Protein AF-D7TGP4-F1 (afdb_monomer)

Radius of gyration: 24.97 Å; Cα contacts (8 Å, |Δi|>4): 162; chains: 1; bounding box: 40×28×97 Å

Solvent-accessible surface area (backbone atoms only — not comparable to full-atom values): 10061 Å² total; per-residue (Å²): 141,86,84,87,80,77,83,84,78,81,74,78,80,69,78,74,75,80,75,74,95,76,76,87,57,64,71,60,53,48,56,52,27,54,52,51,17,53,52,27,47,77,69,68,36,27,58,59,15,23,51,41,56,65,70,53,73,78,80,43,90,88,51,95,68,53,66,68,57,48,32,51,51,23,42,51,36,17,49,27,19,49,75,66,70,34,36,71,66,13,47,62,28,43,60,63,25,61,82,54,57,79,51,79,88,43,56,54,61,40,49,54,42,52,54,48,52,22,53,34,29,42,75,69,66,38,16,57,65,14,15,56,46,22,42,56,56,37,63,60,79,74,46,65,43,89,95,46,70,61,56,67,68,59,30,52,51,27,38,52,48,14,54,51,22,52,71,69,30,80,94,70,90,88,128

Secondary structure (DSSP, 8-state):
--------------------S----HHHHHHHHHHHHHHHHHTT-HHHHHHHHHTS-TT-TTS---HHHHHHHHHHHHHHHHHTT-HHHHHHHHHHHHTTTT-TT-HHHHHHHHHHHHHHHHHTT-HHHHHHHHHHHHT---SEETTEEPPHHHHHHHHHHHHHHHHHSPP----

Nearest PDB structures (foldseek):
  4d0p-assembly1_A  TM=9.359E-01  e=5.721E-09  Homo sapiens
  4d18-assembly1_D  TM=9.004E-01  e=3.042E-09  Homo sapiens
  6r7n-assembly1_D  TM=8.814E-01  e=1.414E-07  Homo sapiens
  8rst-assembly1_A-2  TM=7.329E-01  e=1.125E+00  Bacillus phage phi3T
  8rsv-assembly1_A  TM=6.667E-01  e=9.265E-01  Bacillus phage phi3T

Mean predicted aligned error: 9.75 Å

pLDDT: mean 85.02, std 17.33, range [40.81, 98.5]

Sequence (175 aa):
MFGSRRPKRKLPIIPLLRFSHGVSFEDQVLVIREKLAELYESEQQWSRAAQMLSGMDLDSTMRVIDDTLRLSKCVQIARLYLEDDDAVNAEAFINKASFLVSNRQQEVLNLQYKVCYARILDLKRKFLEAALRYYDISHIEKRQIGDELIDEEALEQALSAAVTCTILAAAGSYN

Foldseek 3Di:
DDDDDDDDDDDPPPPPPPPDPPDDCLVVLLVVLCVVLVVCVVVLVLLSSLVSLVPRPCVDPVDPDDLLNLLVSLLSSLVSCVSVLNLVRSVVSLVVNVVSLPDPVPVVSVLSSLVSVLSSCVSVLVLQVSLVSLLVSLPPPPQDDPPDGNDNVSSVVSNVSSVVSVVSDDDDDDD

InterPro domains:
  IPR040134 26S Proteasome non-ATPase regulatory subunit 12/COP9 signalosome complex subunit 4 [PTHR10855] (22-173)
  IPR054559 PSMD12/CSN4-like, N-terminal [PF22241] (23-141)

Organism: Vitis vinifera (NCBI:txid29760)

Structure (mmCIF, N/CA/C/O backbone):
data_AF-D7TGP4-F1
#
_entry.id   AF-D7TGP4-F1
#
loop_
_atom_site.group_PDB
_atom_site.id
_atom_site.type_symbol
_atom_site.label_atom_id
_atom_site.label_alt_id
_atom_site.label_comp_id
_atom_site.label_asym_id
_atom_site.label_entity_id
_atom_site.label_seq_id
_atom_site.pdbx_PDB_ins_code
_atom_site.Cartn_x
_atom_site.Cartn_y
_atom_site.Cartn_z
_atom_site.occupancy
_atom_site.B_iso_or_equiv
_atom_site.auth_seq_id
_atom_site.auth_comp_id
_atom_site.auth_asym_id
_atom_site.auth_atom_id
_atom_site.pdbx_PDB_model_num
ATOM 1 N N . MET A 1 1 ? -19.836 -2.969 -75.748 1.00 41.41 1 MET A N 1
ATOM 2 C CA . MET A 1 1 ? -19.020 -4.017 -75.099 1.00 41.41 1 MET A CA 1
ATOM 3 C C . MET A 1 1 ? -17.566 -3.557 -75.068 1.00 41.41 1 MET A C 1
ATOM 5 O O . MET A 1 1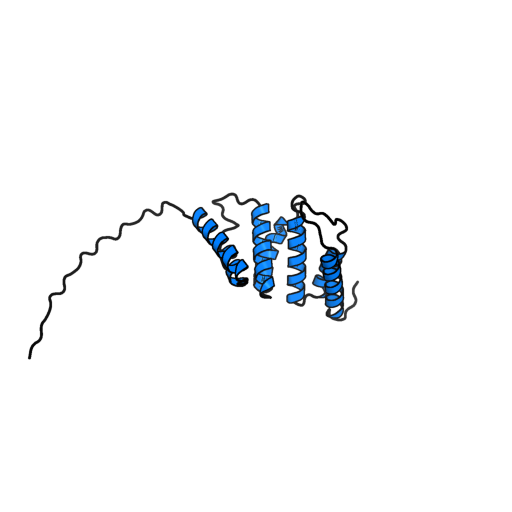 ? -16.888 -3.669 -76.074 1.00 41.41 1 MET A O 1
ATOM 9 N N . PHE A 1 2 ? -17.097 -2.997 -73.951 1.00 41.66 2 PHE A N 1
ATOM 10 C CA . PHE A 1 2 ? -15.681 -2.661 -73.745 1.00 41.66 2 PHE A CA 1
ATOM 11 C C . PHE A 1 2 ? -15.228 -3.294 -72.429 1.00 41.66 2 PHE A C 1
ATOM 13 O O . PHE A 1 2 ? -15.548 -2.800 -71.354 1.00 41.66 2 PHE A O 1
ATOM 20 N N . GLY A 1 3 ? -14.525 -4.424 -72.514 1.00 42.03 3 GLY A N 1
ATOM 21 C CA . GLY A 1 3 ? -13.906 -5.094 -71.371 1.00 42.03 3 GLY A CA 1
ATOM 22 C C . GLY A 1 3 ? -12.392 -4.927 -71.429 1.00 42.03 3 GLY A C 1
ATOM 23 O O . GLY A 1 3 ? -11.705 -5.736 -72.043 1.00 42.03 3 GLY A O 1
ATOM 24 N N . SER A 1 4 ? -11.870 -3.868 -70.810 1.00 44.94 4 SER A N 1
ATOM 25 C CA . SER A 1 4 ? -10.430 -3.614 -70.703 1.00 44.94 4 SER A CA 1
ATOM 26 C C . SER A 1 4 ? -9.813 -4.532 -69.639 1.00 44.94 4 SER A C 1
ATOM 28 O O . SER A 1 4 ? -9.984 -4.312 -68.440 1.00 44.94 4 SER A O 1
ATOM 30 N N . ARG A 1 5 ? -9.106 -5.594 -70.054 1.00 50.50 5 ARG A N 1
ATOM 31 C CA . ARG A 1 5 ? -8.276 -6.403 -69.144 1.00 50.50 5 ARG A CA 1
ATOM 32 C C . ARG A 1 5 ? -6.902 -5.747 -69.012 1.00 50.50 5 ARG A C 1
ATOM 34 O O . ARG A 1 5 ? -6.063 -5.879 -69.897 1.00 50.50 5 ARG A O 1
ATOM 41 N N . ARG A 1 6 ? -6.656 -5.055 -67.896 1.00 48.44 6 ARG A N 1
ATOM 42 C CA . ARG A 1 6 ? -5.300 -4.606 -67.533 1.00 48.44 6 ARG A CA 1
ATOM 43 C C . ARG A 1 6 ? -4.419 -5.816 -67.171 1.00 48.44 6 ARG A C 1
ATOM 45 O O . ARG A 1 6 ? -4.902 -6.718 -66.482 1.00 48.44 6 ARG A O 1
ATOM 52 N N . PRO A 1 7 ? -3.134 -5.842 -67.562 1.00 48.94 7 PRO A N 1
ATOM 53 C CA . PRO A 1 7 ? -2.222 -6.911 -67.174 1.00 48.94 7 PRO A CA 1
ATOM 54 C C . PRO A 1 7 ? -1.863 -6.783 -65.687 1.00 48.94 7 PRO A C 1
ATOM 56 O O . PRO A 1 7 ? -1.454 -5.718 -65.220 1.00 48.94 7 PRO A O 1
ATOM 59 N N . LYS A 1 8 ? -2.006 -7.876 -64.927 1.00 50.22 8 LYS A N 1
ATOM 60 C CA . LYS A 1 8 ? -1.548 -7.947 -63.532 1.00 50.22 8 LYS A CA 1
ATOM 61 C C . LYS A 1 8 ? -0.017 -7.963 -63.517 1.00 50.22 8 LYS A C 1
ATOM 63 O O . LYS A 1 8 ? 0.592 -8.982 -63.834 1.00 50.22 8 LYS A O 1
ATOM 68 N N . ARG A 1 9 ? 0.611 -6.844 -63.144 1.00 45.94 9 ARG A N 1
ATOM 69 C CA . ARG A 1 9 ? 2.043 -6.804 -62.815 1.00 45.94 9 ARG A CA 1
ATOM 70 C C . ARG A 1 9 ? 2.255 -7.616 -61.536 1.00 45.94 9 ARG A C 1
ATOM 72 O O . ARG A 1 9 ? 1.770 -7.224 -60.479 1.00 45.94 9 ARG A O 1
ATOM 79 N N . LYS A 1 10 ? 2.937 -8.760 -61.631 1.00 52.84 10 LYS A N 1
ATOM 80 C CA . LYS A 1 10 ? 3.434 -9.475 -60.449 1.00 52.84 10 LYS A CA 1
ATOM 81 C C . LYS A 1 10 ? 4.570 -8.636 -59.864 1.00 52.84 10 LYS A C 1
ATOM 83 O O . LYS A 1 10 ? 5.605 -8.487 -60.506 1.00 52.84 10 LYS A O 1
ATOM 88 N N . LEU A 1 11 ? 4.343 -8.043 -58.696 1.00 42.84 11 LEU A N 1
ATOM 89 C CA . LEU A 1 11 ? 5.404 -7.403 -57.924 1.00 42.84 11 LEU A CA 1
ATOM 90 C C . LEU A 1 11 ? 6.352 -8.508 -57.427 1.00 42.84 11 LEU A C 1
ATOM 92 O O . LEU A 1 11 ? 5.858 -9.501 -56.884 1.00 42.84 11 LEU A O 1
ATOM 96 N N . PRO A 1 12 ? 7.676 -8.394 -57.623 1.00 42.91 12 PRO A N 1
ATOM 97 C CA . PRO A 1 12 ? 8.607 -9.314 -56.994 1.00 42.91 12 PRO A CA 1
ATOM 98 C C . PRO A 1 12 ? 8.506 -9.119 -55.479 1.00 42.91 12 PRO A C 1
ATOM 100 O O . PRO A 1 12 ? 8.634 -8.003 -54.976 1.00 42.91 12 PRO A O 1
ATOM 103 N N . ILE A 1 13 ? 8.233 -10.206 -54.759 1.00 52.38 13 ILE A N 1
ATOM 104 C CA . ILE A 1 13 ? 8.332 -10.241 -53.302 1.00 52.38 13 ILE A CA 1
ATOM 105 C C . ILE A 1 13 ? 9.824 -10.114 -53.000 1.00 52.38 13 ILE A C 1
ATOM 107 O O . ILE A 1 13 ? 10.571 -11.084 -53.106 1.00 52.38 13 ILE A O 1
ATOM 111 N N . ILE A 1 14 ? 10.272 -8.894 -52.707 1.00 50.25 14 ILE A N 1
ATOM 112 C CA . ILE A 1 14 ? 11.582 -8.669 -52.100 1.00 50.25 14 ILE A CA 1
ATOM 113 C C . ILE A 1 14 ? 11.526 -9.431 -50.769 1.00 50.25 14 ILE A C 1
ATOM 115 O O . ILE A 1 14 ? 10.588 -9.189 -50.004 1.00 50.25 14 ILE A O 1
ATOM 119 N N . PRO A 1 15 ? 12.445 -10.373 -50.488 1.00 46.28 15 PRO A N 1
ATOM 120 C CA . PRO A 1 15 ? 12.500 -10.989 -49.175 1.00 46.28 15 PRO A CA 1
ATOM 121 C C . PRO A 1 15 ? 12.713 -9.848 -48.185 1.00 46.28 15 PRO A C 1
ATOM 123 O O . PRO A 1 15 ? 13.755 -9.193 -48.216 1.00 46.28 15 PRO A O 1
ATOM 126 N N . LEU A 1 16 ? 11.688 -9.551 -47.380 1.00 46.16 16 LEU A N 1
ATOM 127 C CA . LEU A 1 16 ? 11.806 -8.608 -46.278 1.00 46.16 16 LEU A CA 1
ATOM 128 C C . LEU A 1 16 ? 13.006 -9.072 -45.466 1.00 46.16 16 LEU A C 1
ATOM 130 O O . LEU A 1 16 ? 13.036 -10.208 -44.990 1.00 46.16 16 LEU A O 1
ATOM 134 N N . LEU A 1 17 ? 14.019 -8.208 -45.431 1.00 40.81 17 LEU A N 1
ATOM 135 C CA . LEU A 1 17 ? 15.259 -8.390 -44.703 1.00 40.81 17 LEU A CA 1
ATOM 136 C C . LEU A 1 17 ? 14.943 -9.051 -43.365 1.00 40.81 17 LEU A C 1
ATOM 138 O O . LEU A 1 17 ? 14.196 -8.513 -42.547 1.00 40.81 17 LEU A O 1
ATOM 142 N N . ARG A 1 18 ? 15.494 -10.250 -43.172 1.00 45.47 18 ARG A N 1
ATOM 143 C CA . ARG A 1 18 ? 15.526 -10.917 -41.880 1.00 45.47 18 ARG A CA 1
ATOM 144 C C . ARG A 1 18 ? 16.381 -10.023 -40.988 1.00 45.47 18 ARG A C 1
ATOM 146 O O . ARG A 1 18 ? 17.604 -10.124 -41.019 1.00 45.47 18 ARG A O 1
ATOM 153 N N . PHE A 1 19 ? 15.751 -9.090 -40.278 1.00 44.66 19 PHE A N 1
ATOM 154 C CA . PHE A 1 19 ? 16.425 -8.334 -39.235 1.00 44.66 19 P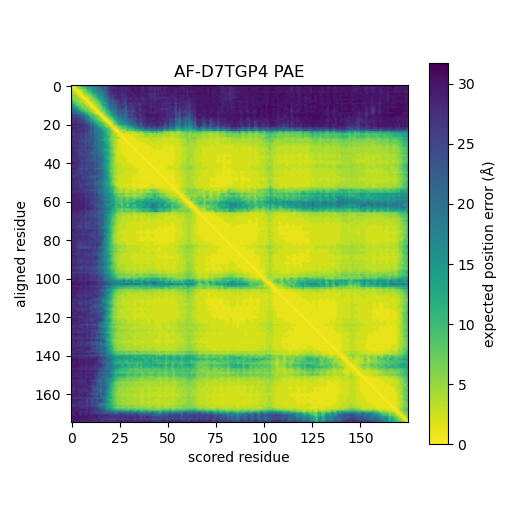HE A CA 1
ATOM 155 C C . PHE A 1 19 ? 16.957 -9.364 -38.243 1.00 44.66 19 PHE A C 1
ATOM 157 O O . PHE A 1 19 ? 16.200 -10.122 -37.640 1.00 44.66 19 PHE A O 1
ATOM 164 N N . SER A 1 20 ? 18.279 -9.451 -38.147 1.00 43.38 20 SER A N 1
ATOM 165 C CA . SER A 1 20 ? 18.955 -10.157 -37.072 1.00 43.38 20 SER A CA 1
ATOM 166 C C . SER A 1 20 ? 18.366 -9.671 -35.747 1.00 43.38 20 SER A C 1
ATOM 168 O O . SER A 1 20 ? 18.438 -8.477 -35.454 1.00 43.38 20 SER A O 1
ATOM 170 N N . HIS A 1 21 ? 17.761 -10.575 -34.975 1.00 55.66 21 HIS A N 1
ATOM 171 C CA . HIS A 1 21 ? 17.240 -10.339 -33.625 1.00 55.66 21 HIS A CA 1
ATOM 172 C C . HIS A 1 21 ? 18.396 -10.033 -32.652 1.00 55.66 21 HIS A C 1
ATOM 174 O O . HIS A 1 21 ? 18.761 -10.877 -31.842 1.00 55.66 21 HIS A O 1
ATOM 180 N N . GLY A 1 22 ? 19.054 -8.883 -32.809 1.00 54.91 22 GLY A N 1
ATOM 181 C CA . GLY A 1 22 ? 20.376 -8.629 -32.224 1.00 54.91 22 GLY A CA 1
ATOM 182 C C . GLY A 1 22 ? 20.506 -7.362 -31.386 1.00 54.91 22 GLY A C 1
ATOM 183 O O . GLY A 1 22 ? 21.602 -7.086 -30.916 1.00 54.91 22 GLY A O 1
ATOM 184 N N . VAL A 1 23 ? 19.435 -6.591 -31.186 1.00 55.78 23 VAL A N 1
ATOM 185 C CA . VAL A 1 23 ? 19.449 -5.444 -30.267 1.00 55.78 23 VAL A CA 1
ATOM 186 C C . VAL A 1 23 ? 18.156 -5.476 -29.460 1.00 55.78 23 VAL A C 1
ATOM 188 O O . VAL A 1 23 ? 17.077 -5.269 -30.014 1.00 55.78 23 VAL A O 1
ATOM 191 N N . SER A 1 24 ? 18.260 -5.803 -28.170 1.00 70.00 24 SER A N 1
ATOM 192 C CA . SER A 1 24 ? 17.157 -5.618 -27.226 1.00 70.00 24 SER A CA 1
ATOM 193 C C . SER A 1 24 ? 17.039 -4.124 -26.910 1.00 70.00 24 SER A C 1
ATOM 195 O O . SER A 1 24 ? 18.046 -3.471 -26.644 1.00 70.00 24 SER A O 1
ATOM 197 N N . PHE A 1 25 ? 15.821 -3.582 -26.981 1.00 78.50 25 PHE A N 1
ATOM 198 C CA . PHE A 1 25 ? 15.515 -2.187 -26.637 1.00 78.50 25 PHE A CA 1
ATOM 199 C C . PHE A 1 25 ? 14.851 -2.069 -25.255 1.00 78.50 25 PHE A C 1
ATOM 201 O O . PHE A 1 25 ? 14.092 -1.133 -25.005 1.00 78.50 25 PHE A O 1
ATOM 208 N N . GLU A 1 26 ? 15.071 -3.047 -24.373 1.00 79.19 26 GLU A N 1
ATOM 209 C CA . GLU A 1 26 ? 14.455 -3.113 -23.041 1.00 79.19 26 GLU A CA 1
ATOM 210 C C . GLU A 1 26 ? 14.649 -1.819 -22.240 1.00 79.19 26 GLU A C 1
ATOM 212 O O . GLU A 1 26 ? 13.687 -1.286 -21.686 1.00 79.19 26 GLU A O 1
ATOM 217 N N . ASP A 1 27 ? 15.858 -1.259 -22.258 1.00 81.62 27 ASP A N 1
ATOM 218 C CA . ASP A 1 27 ? 16.202 -0.018 -21.562 1.00 81.62 27 ASP A CA 1
ATOM 219 C C . ASP A 1 27 ? 15.389 1.179 -22.076 1.00 81.62 27 ASP A C 1
ATOM 221 O O . ASP A 1 27 ? 14.838 1.950 -21.291 1.00 81.62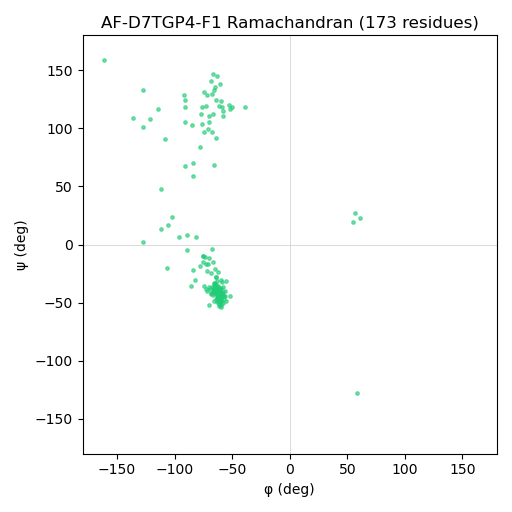 27 ASP A O 1
ATOM 225 N N . GLN A 1 28 ? 15.278 1.331 -23.398 1.00 87.31 28 GLN A N 1
ATOM 226 C CA . GLN A 1 28 ? 14.522 2.419 -24.020 1.00 87.31 28 GLN A CA 1
ATOM 227 C C . GLN A 1 28 ? 13.019 2.249 -23.784 1.00 87.31 28 GLN A C 1
ATOM 229 O O . GLN A 1 28 ? 12.314 3.228 -23.543 1.00 87.31 28 GLN A O 1
ATOM 234 N N . VAL A 1 29 ? 12.526 1.009 -23.825 1.00 87.19 29 VAL A N 1
ATOM 235 C CA . VAL A 1 29 ? 11.125 0.691 -23.52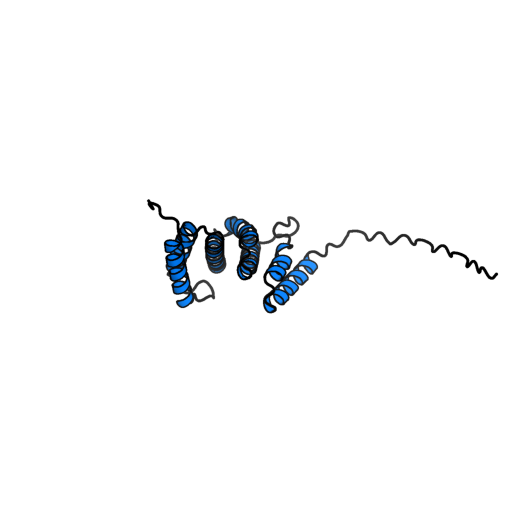7 1.00 87.19 29 VAL A CA 1
ATOM 236 C C . VAL A 1 29 ? 10.787 1.042 -22.079 1.00 87.19 29 VAL A C 1
ATOM 238 O O . VAL A 1 29 ? 9.713 1.591 -21.838 1.00 87.19 29 VAL A O 1
ATOM 241 N N . LEU A 1 30 ? 11.694 0.784 -21.132 1.00 86.75 30 LEU A N 1
ATOM 242 C CA . LEU A 1 30 ? 11.519 1.157 -19.728 1.00 86.75 30 LEU A CA 1
ATOM 243 C C . LEU A 1 30 ? 11.345 2.671 -19.576 1.00 86.75 30 LEU A C 1
ATOM 245 O O . LEU A 1 30 ? 10.350 3.116 -19.011 1.00 86.75 30 LEU A O 1
ATOM 249 N N . VAL A 1 31 ? 12.260 3.454 -20.157 1.00 90.75 31 VAL A N 1
ATOM 250 C CA . VAL A 1 31 ? 12.223 4.924 -20.090 1.00 90.75 31 VAL A CA 1
ATOM 251 C C . VAL A 1 31 ? 10.914 5.467 -20.664 1.00 90.75 31 VAL A C 1
ATOM 253 O O . VAL A 1 31 ? 10.285 6.339 -20.067 1.00 90.75 31 VAL A O 1
ATOM 256 N N . ILE A 1 32 ? 10.467 4.935 -21.806 1.00 93.50 32 ILE A N 1
ATOM 257 C CA . ILE A 1 32 ? 9.203 5.353 -22.426 1.00 93.50 32 ILE A CA 1
ATOM 258 C C . ILE A 1 32 ? 8.016 5.028 -21.513 1.00 93.50 32 ILE A C 1
ATOM 260 O O . ILE A 1 32 ? 7.128 5.862 -21.354 1.00 93.50 32 ILE A O 1
ATOM 264 N N . ARG A 1 33 ? 7.991 3.842 -20.897 1.00 94.50 33 ARG A N 1
ATOM 265 C CA . ARG A 1 33 ? 6.909 3.443 -19.986 1.00 94.50 33 ARG A CA 1
ATOM 266 C C . ARG A 1 33 ? 6.861 4.293 -18.729 1.00 94.50 33 ARG A C 1
ATOM 268 O O . ARG A 1 33 ? 5.769 4.676 -18.329 1.00 94.50 33 ARG A O 1
ATOM 275 N N . GLU A 1 34 ? 8.009 4.622 -18.145 1.00 94.06 34 GLU A N 1
ATOM 276 C CA . GLU A 1 34 ? 8.068 5.527 -16.995 1.00 94.06 34 GLU A CA 1
ATOM 277 C C . GLU A 1 34 ? 7.530 6.914 -17.359 1.00 94.06 34 GLU A C 1
ATOM 279 O O . GLU A 1 34 ? 6.671 7.434 -16.653 1.00 94.06 34 GLU A O 1
ATOM 284 N N . LYS A 1 35 ? 7.927 7.476 -18.509 1.00 97.06 35 LYS A N 1
ATOM 285 C CA . LYS A 1 35 ? 7.404 8.775 -18.965 1.00 97.06 35 LYS A CA 1
ATOM 286 C C . LYS A 1 35 ? 5.919 8.758 -19.299 1.00 97.06 35 LYS A C 1
ATOM 288 O O . LYS A 1 35 ? 5.216 9.711 -18.980 1.00 97.06 35 LYS A O 1
ATOM 293 N N . LEU A 1 36 ? 5.421 7.687 -19.908 1.00 97.06 36 LEU A N 1
ATOM 294 C CA . LEU A 1 36 ? 3.986 7.536 -20.141 1.00 97.06 36 LEU A CA 1
ATOM 295 C C . LEU A 1 36 ? 3.212 7.388 -18.828 1.00 97.06 36 LEU A C 1
ATOM 297 O O . LEU A 1 36 ? 2.125 7.946 -18.714 1.00 97.06 36 LEU A O 1
ATOM 301 N N . ALA A 1 37 ? 3.760 6.677 -17.840 1.00 97.75 37 ALA A N 1
ATOM 302 C CA . ALA A 1 37 ? 3.147 6.567 -16.522 1.00 97.75 37 ALA A CA 1
ATOM 303 C C . ALA A 1 37 ? 3.056 7.929 -15.822 1.00 97.75 37 ALA A C 1
ATOM 305 O O . ALA A 1 37 ? 1.977 8.273 -15.357 1.00 97.75 37 ALA A O 1
ATOM 306 N N . GLU A 1 38 ? 4.136 8.720 -15.829 1.00 97.88 38 GLU A N 1
ATOM 307 C CA . GLU A 1 38 ? 4.147 10.092 -15.292 1.00 97.88 38 GLU A CA 1
ATOM 308 C C . GLU A 1 38 ? 3.069 10.971 -15.956 1.00 97.88 38 GLU A C 1
ATOM 310 O O . GLU A 1 38 ? 2.341 11.692 -15.274 1.00 97.88 38 GLU A O 1
ATOM 315 N N . LEU A 1 39 ? 2.929 10.890 -17.288 1.00 98.50 39 LEU A N 1
ATOM 316 C CA . LEU A 1 39 ? 1.900 11.632 -18.025 1.00 98.50 39 LEU A CA 1
ATOM 317 C C . LEU A 1 39 ? 0.488 11.194 -17.621 1.00 98.50 39 LEU A C 1
ATOM 319 O O . LEU A 1 39 ? -0.333 12.040 -17.274 1.00 98.50 39 LEU A O 1
ATOM 323 N N . TYR A 1 40 ? 0.212 9.887 -17.609 1.00 98.50 40 TYR A N 1
ATOM 324 C CA . TYR A 1 40 ? -1.094 9.375 -17.193 1.00 98.50 40 TYR A CA 1
ATOM 325 C C . TYR A 1 40 ? -1.426 9.717 -15.739 1.00 98.50 40 TYR A C 1
ATOM 327 O O . TYR A 1 40 ? -2.568 10.061 -15.455 1.00 98.50 40 TYR A O 1
ATOM 335 N N . GLU A 1 41 ? -0.447 9.672 -14.836 1.00 97.81 41 GLU A N 1
ATOM 336 C CA . GLU A 1 41 ? -0.611 10.071 -13.435 1.00 97.81 41 GLU A CA 1
ATOM 337 C C . GLU A 1 41 ? -0.973 11.560 -13.324 1.00 97.81 41 GLU A C 1
ATOM 339 O O . GLU A 1 41 ? -1.922 11.914 -12.628 1.00 97.81 41 GLU A O 1
ATOM 344 N N . SER A 1 42 ? -0.304 12.433 -14.091 1.00 98.00 42 SER A N 1
ATOM 345 C CA . SER A 1 42 ? -0.617 13.872 -14.129 1.00 98.00 42 SER A CA 1
ATOM 346 C C . SER A 1 42 ? -2.018 14.182 -14.676 1.00 98.00 42 SER A C 1
ATOM 348 O O . SER A 1 42 ? -2.637 15.174 -14.290 1.00 98.00 42 SER A O 1
ATOM 350 N N . GLU A 1 43 ? -2.540 13.309 -15.540 1.00 98.12 43 GLU A N 1
ATOM 351 C CA . GLU A 1 43 ? -3.898 13.367 -16.085 1.00 98.12 43 GLU A CA 1
ATOM 352 C C . GLU A 1 43 ? -4.927 12.609 -15.222 1.00 98.12 43 GLU A C 1
ATOM 354 O O . GLU A 1 43 ? -6.068 12.444 -15.655 1.00 98.12 43 GLU A O 1
ATOM 359 N N . GLN A 1 44 ? -4.541 12.134 -14.028 1.00 97.81 44 GLN A N 1
ATOM 360 C CA . GLN A 1 44 ? -5.378 11.340 -13.111 1.00 97.81 44 GLN A CA 1
ATOM 361 C C . GLN A 1 44 ? -5.937 10.054 -13.748 1.00 97.81 44 GLN A C 1
ATOM 363 O O . GLN A 1 44 ? -6.991 9.548 -13.373 1.00 97.81 44 GLN A O 1
ATOM 368 N N . GLN A 1 45 ? -5.237 9.505 -14.741 1.00 98.25 45 GLN A N 1
ATOM 369 C CA . GLN A 1 45 ? -5.549 8.219 -15.363 1.00 98.25 45 GLN A CA 1
ATOM 370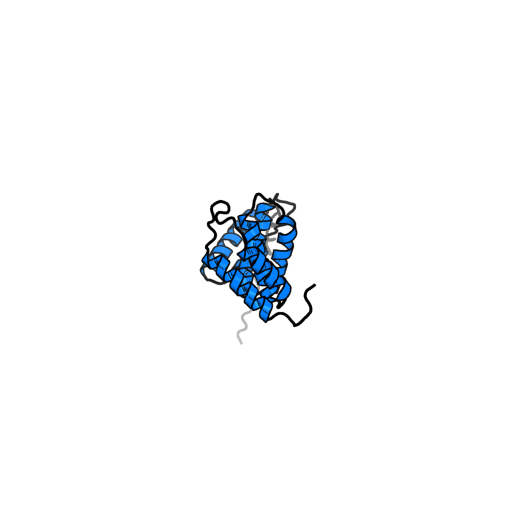 C C . GLN A 1 45 ? -4.788 7.103 -14.638 1.00 98.25 45 GLN A C 1
ATOM 372 O O . GLN A 1 45 ? -3.875 6.482 -15.195 1.00 98.25 45 GLN A O 1
ATOM 377 N N . TRP A 1 46 ? -5.158 6.851 -13.382 1.00 98.12 46 TRP A N 1
ATOM 378 C CA . TRP A 1 46 ? -4.378 6.042 -12.443 1.00 98.12 46 TRP A CA 1
ATOM 379 C C . TRP A 1 46 ? -4.160 4.603 -12.913 1.00 98.12 46 TRP A C 1
ATOM 381 O O . TRP A 1 46 ? -3.018 4.147 -13.005 1.00 98.12 46 TRP A O 1
ATOM 391 N N . SER A 1 47 ? -5.223 3.914 -13.337 1.00 96.81 47 SER A N 1
ATOM 392 C CA . SER A 1 47 ? -5.128 2.556 -13.886 1.00 96.81 47 SER A CA 1
ATOM 393 C C . SER A 1 47 ? -4.213 2.468 -15.109 1.00 96.81 47 SER A C 1
ATOM 395 O O . SER A 1 47 ? -3.486 1.489 -15.275 1.00 96.81 47 SER A O 1
ATOM 397 N N . ARG A 1 48 ? -4.204 3.486 -15.983 1.00 97.56 48 ARG A N 1
ATOM 398 C CA . ARG A 1 48 ? -3.327 3.499 -17.169 1.00 97.56 48 ARG A CA 1
ATOM 399 C C . ARG A 1 48 ? -1.870 3.722 -16.782 1.00 97.56 48 ARG A C 1
ATOM 401 O O . ARG A 1 48 ? -0.999 3.039 -17.322 1.00 97.56 48 ARG A O 1
ATOM 408 N N . ALA A 1 49 ? -1.607 4.608 -15.823 1.00 98.06 49 ALA A N 1
ATOM 409 C CA . ALA A 1 49 ? -0.273 4.788 -15.257 1.00 98.06 49 ALA A CA 1
ATOM 410 C C . ALA A 1 49 ? 0.241 3.480 -14.629 1.00 98.06 49 ALA A C 1
ATOM 412 O O . ALA A 1 49 ? 1.341 3.021 -14.948 1.00 98.06 49 ALA A O 1
ATOM 413 N N . ALA A 1 50 ? -0.596 2.817 -13.825 1.00 97.44 50 ALA A N 1
ATOM 414 C CA . ALA A 1 50 ? -0.282 1.532 -13.210 1.00 97.44 50 ALA A CA 1
ATOM 415 C C . ALA A 1 50 ? 0.012 0.453 -14.262 1.00 97.44 50 ALA A C 1
ATOM 417 O O . ALA A 1 50 ? 0.988 -0.286 -14.135 1.00 97.44 50 ALA A O 1
ATOM 418 N N . GLN A 1 51 ? -0.776 0.393 -15.341 1.00 96.50 51 GLN A N 1
ATOM 419 C CA . GLN A 1 51 ? -0.568 -0.546 -16.445 1.00 96.50 51 GLN A CA 1
ATOM 420 C C . GLN A 1 51 ? 0.781 -0.336 -17.144 1.00 96.50 51 GLN A C 1
ATOM 422 O O . GLN A 1 51 ? 1.490 -1.319 -17.377 1.00 96.50 51 GLN A O 1
ATOM 427 N N . MET A 1 52 ? 1.177 0.914 -17.420 1.00 96.44 52 MET A N 1
ATOM 428 C CA . MET A 1 52 ? 2.490 1.215 -18.013 1.00 96.44 52 MET A CA 1
ATOM 429 C C . MET A 1 52 ? 3.636 0.677 -17.151 1.00 96.44 52 MET A C 1
ATOM 431 O O . MET A 1 52 ? 4.562 0.048 -17.672 1.00 96.44 52 MET A O 1
ATOM 435 N N . LEU A 1 53 ? 3.545 0.869 -15.831 1.00 94.69 53 LEU A N 1
ATOM 436 C CA . LEU A 1 53 ? 4.560 0.413 -14.885 1.00 94.69 53 LEU A CA 1
ATOM 437 C C . LEU A 1 53 ? 4.519 -1.108 -14.647 1.00 94.69 53 LEU A C 1
ATOM 439 O O . LEU A 1 53 ? 5.561 -1.743 -14.511 1.00 94.69 53 LEU A O 1
ATOM 443 N N . SER A 1 54 ? 3.332 -1.714 -14.640 1.00 92.31 54 SER A N 1
ATOM 444 C CA . SER A 1 54 ? 3.135 -3.148 -14.382 1.00 92.31 54 SER A CA 1
ATOM 445 C C . SER A 1 54 ? 3.766 -4.060 -15.430 1.00 92.31 54 SER A C 1
ATOM 447 O O . SER A 1 54 ? 4.135 -5.190 -15.125 1.00 92.31 54 SER A O 1
ATOM 449 N N . GLY A 1 55 ? 3.902 -3.574 -16.666 1.00 84.62 55 GLY A N 1
ATOM 450 C CA . GLY A 1 55 ? 4.514 -4.350 -17.735 1.00 84.62 55 GLY A CA 1
ATOM 451 C C . GLY A 1 55 ? 6.037 -4.440 -17.627 1.00 84.62 55 GLY A C 1
ATOM 452 O O . GLY A 1 55 ? 6.642 -5.135 -18.447 1.00 84.62 55 GLY A O 1
ATOM 453 N N . MET A 1 56 ? 6.674 -3.666 -16.740 1.00 84.38 56 MET A N 1
ATOM 454 C CA . MET A 1 56 ? 8.122 -3.720 -16.545 1.00 84.38 56 MET A CA 1
ATOM 455 C C . MET A 1 56 ? 8.501 -5.092 -15.975 1.00 84.38 56 MET A C 1
ATOM 457 O O . MET A 1 56 ? 7.872 -5.565 -15.029 1.00 84.38 56 MET A O 1
ATOM 461 N N . ASP A 1 57 ? 9.522 -5.733 -16.544 1.00 80.56 57 ASP A N 1
ATOM 462 C CA . ASP A 1 57 ? 10.023 -7.009 -16.032 1.00 80.56 57 ASP A CA 1
ATOM 463 C C . ASP A 1 57 ? 10.897 -6.768 -14.792 1.00 80.56 57 ASP A C 1
ATOM 465 O O . ASP A 1 57 ? 12.117 -6.625 -14.873 1.00 80.56 57 ASP A O 1
ATOM 469 N N . LEU A 1 58 ? 10.243 -6.656 -13.634 1.00 76.38 58 LEU A N 1
ATOM 470 C CA . LEU A 1 58 ? 10.890 -6.411 -12.339 1.00 76.38 58 LEU A CA 1
ATOM 471 C C . LEU A 1 58 ? 11.708 -7.616 -11.828 1.00 76.38 58 LEU A C 1
ATOM 473 O O . LEU A 1 58 ? 12.482 -7.473 -10.876 1.00 76.38 58 LEU A O 1
ATOM 477 N N . ASP A 1 59 ? 11.548 -8.779 -12.462 1.00 72.12 59 ASP A N 1
ATOM 478 C CA . ASP A 1 59 ? 12.227 -10.034 -12.129 1.00 72.12 59 ASP A CA 1
ATOM 479 C C . ASP A 1 59 ? 13.221 -10.454 -13.225 1.00 72.12 59 ASP A C 1
ATOM 481 O O . ASP A 1 59 ? 13.714 -11.584 -13.226 1.00 72.12 59 ASP A O 1
ATOM 485 N N . SER A 1 60 ? 13.539 -9.533 -14.144 1.00 74.50 60 SER A N 1
ATOM 486 C CA . SER A 1 60 ? 14.450 -9.785 -15.255 1.00 74.50 60 SER A CA 1
ATOM 487 C C . SER A 1 60 ? 15.776 -10.352 -14.758 1.00 74.50 60 SER A C 1
ATOM 489 O O . SER A 1 60 ? 16.525 -9.702 -14.032 1.00 74.50 60 SER A O 1
ATOM 491 N N . THR A 1 61 ? 16.122 -11.558 -15.211 1.00 64.62 61 THR A N 1
ATOM 492 C CA . THR A 1 61 ? 17.441 -12.157 -14.955 1.00 64.62 61 THR A CA 1
ATOM 493 C C . THR A 1 61 ? 18.545 -11.512 -15.794 1.00 64.62 61 THR A C 1
ATOM 495 O O . THR A 1 61 ? 19.722 -11.792 -15.578 1.00 64.62 61 THR A O 1
ATOM 498 N N . MET A 1 62 ? 18.181 -10.686 -16.784 1.00 64.31 62 MET A N 1
ATOM 499 C CA . MET A 1 62 ? 19.127 -10.016 -17.680 1.00 64.31 62 MET A CA 1
ATOM 500 C C . MET A 1 62 ? 19.681 -8.717 -17.088 1.00 64.31 62 MET A C 1
ATOM 502 O O . MET A 1 62 ? 20.768 -8.290 -17.474 1.00 64.31 62 MET A O 1
ATOM 506 N N . ARG A 1 63 ? 18.974 -8.107 -16.127 1.00 67.69 63 ARG A N 1
ATOM 507 C CA . ARG A 1 63 ? 19.382 -6.874 -15.450 1.00 67.69 63 ARG A CA 1
ATOM 508 C C . ARG A 1 63 ? 19.349 -7.066 -13.939 1.00 67.69 63 ARG A C 1
ATOM 510 O O . ARG A 1 63 ? 18.350 -7.499 -13.383 1.00 67.69 63 ARG A O 1
ATOM 517 N N . VAL A 1 64 ? 20.409 -6.642 -13.254 1.00 69.00 64 VAL A N 1
ATOM 518 C CA . VAL A 1 64 ? 20.385 -6.543 -11.790 1.00 69.00 64 VAL A CA 1
ATOM 519 C C . VAL A 1 64 ? 19.484 -5.369 -11.399 1.00 69.00 64 VAL A C 1
ATOM 521 O O . VAL A 1 64 ? 19.885 -4.210 -11.482 1.00 69.00 64 VAL A O 1
ATOM 524 N N . ILE A 1 65 ? 18.241 -5.671 -11.030 1.00 74.44 65 ILE A N 1
ATOM 525 C CA . ILE A 1 65 ? 17.316 -4.728 -10.398 1.00 74.44 65 ILE A CA 1
ATOM 526 C C . ILE A 1 65 ? 17.502 -4.870 -8.892 1.00 74.44 65 ILE A C 1
ATOM 528 O O . ILE A 1 65 ? 17.287 -5.951 -8.347 1.00 74.44 65 ILE A O 1
ATOM 532 N N . ASP A 1 66 ? 17.918 -3.787 -8.235 1.00 84.50 66 ASP A N 1
ATOM 533 C CA . ASP A 1 66 ? 18.062 -3.774 -6.781 1.00 84.50 66 ASP A CA 1
ATOM 534 C C . ASP A 1 66 ? 16.697 -3.906 -6.087 1.00 84.50 66 ASP A C 1
ATOM 536 O O . ASP A 1 66 ? 15.681 -3.387 -6.565 1.00 84.50 66 ASP A O 1
ATOM 540 N N . ASP A 1 67 ? 16.680 -4.566 -4.930 1.00 86.69 67 ASP A N 1
ATOM 541 C CA . ASP A 1 67 ? 15.457 -4.830 -4.168 1.00 86.69 67 ASP A CA 1
ATOM 542 C C . ASP A 1 67 ? 14.739 -3.534 -3.763 1.00 86.69 67 ASP A C 1
ATOM 544 O O . ASP A 1 67 ? 13.508 -3.498 -3.723 1.00 86.69 67 ASP A O 1
ATOM 548 N N . THR A 1 68 ? 15.484 -2.442 -3.554 1.00 88.75 68 THR A N 1
ATOM 549 C CA . THR A 1 68 ? 14.928 -1.101 -3.310 1.00 88.75 68 THR A CA 1
ATOM 550 C C . THR A 1 68 ? 14.062 -0.623 -4.472 1.00 88.75 68 THR A C 1
ATOM 552 O O . THR A 1 68 ? 12.955 -0.121 -4.271 1.00 88.75 68 THR A O 1
ATOM 555 N N . LEU A 1 69 ? 14.546 -0.795 -5.707 1.00 89.12 69 LEU A N 1
ATOM 556 C CA . LEU A 1 69 ? 13.824 -0.380 -6.906 1.00 89.12 69 LEU A CA 1
ATOM 557 C C . LEU A 1 69 ? 12.583 -1.253 -7.113 1.00 89.12 69 LEU A C 1
ATOM 559 O O . LEU A 1 69 ? 11.509 -0.730 -7.416 1.00 89.12 69 LEU A O 1
ATOM 563 N N . ARG A 1 70 ? 12.703 -2.570 -6.891 1.00 89.56 70 ARG A N 1
ATOM 564 C CA . ARG A 1 70 ? 11.563 -3.494 -6.970 1.00 89.56 70 ARG A CA 1
ATOM 565 C C . ARG A 1 70 ? 10.489 -3.143 -5.938 1.00 89.56 70 ARG A C 1
ATOM 567 O O . ARG A 1 70 ? 9.312 -3.091 -6.300 1.00 89.56 70 ARG A O 1
ATOM 574 N N . LEU A 1 71 ? 10.877 -2.850 -4.692 1.00 91.81 71 LEU A N 1
ATOM 575 C CA . LEU A 1 71 ? 9.945 -2.421 -3.647 1.00 91.81 71 LEU A CA 1
ATOM 576 C C . LEU A 1 71 ? 9.247 -1.117 -4.041 1.00 91.81 71 LEU A C 1
ATOM 578 O O . LEU A 1 71 ? 8.017 -1.059 -4.044 1.00 91.81 71 LEU A O 1
ATOM 582 N N . SER A 1 72 ? 10.025 -0.104 -4.430 1.00 93.50 72 SER A N 1
ATOM 583 C CA . SER A 1 72 ? 9.512 1.206 -4.835 1.00 93.50 72 SER A CA 1
ATOM 584 C C . SER A 1 72 ? 8.482 1.096 -5.963 1.00 93.50 72 SER A C 1
ATOM 586 O O . SER A 1 72 ? 7.374 1.618 -5.829 1.00 93.50 72 SER A O 1
ATOM 588 N N . LYS A 1 73 ? 8.781 0.344 -7.033 1.00 94.25 73 LYS A N 1
ATOM 589 C CA . LYS A 1 73 ? 7.841 0.162 -8.150 1.00 94.25 73 LYS A CA 1
ATOM 590 C C . LYS A 1 73 ? 6.597 -0.627 -7.755 1.00 94.25 73 LYS A C 1
ATOM 592 O O . LYS A 1 73 ? 5.504 -0.241 -8.156 1.00 94.25 73 LYS A O 1
ATOM 597 N N . CYS A 1 74 ? 6.722 -1.685 -6.951 1.00 95.38 74 CYS A N 1
ATOM 598 C CA . CYS A 1 74 ? 5.551 -2.432 -6.479 1.00 95.38 74 CYS A CA 1
ATOM 599 C C . CYS A 1 74 ? 4.608 -1.550 -5.647 1.00 95.38 74 CYS A C 1
ATOM 601 O O . CYS A 1 74 ? 3.399 -1.570 -5.869 1.00 95.38 74 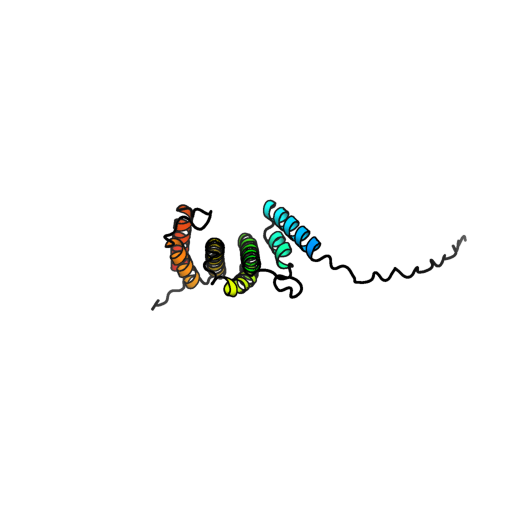CYS A O 1
ATOM 603 N N . VAL A 1 75 ? 5.155 -0.749 -4.726 1.00 96.50 75 VAL A N 1
ATOM 604 C CA . VAL A 1 75 ? 4.367 0.181 -3.901 1.00 96.50 75 VAL A CA 1
ATOM 605 C C . VAL A 1 75 ? 3.745 1.286 -4.761 1.00 96.50 75 VAL A C 1
ATOM 607 O O . VAL A 1 75 ? 2.571 1.599 -4.576 1.00 96.50 75 VAL A O 1
ATOM 610 N N . GLN A 1 76 ? 4.481 1.836 -5.735 1.00 97.12 76 GLN A N 1
ATOM 611 C CA . GLN A 1 76 ? 3.956 2.834 -6.675 1.00 97.12 76 GLN A CA 1
ATOM 612 C C . GLN A 1 76 ? 2.772 2.283 -7.483 1.00 97.12 76 GLN A C 1
ATOM 614 O O . GLN A 1 76 ? 1.723 2.917 -7.542 1.00 97.12 76 GLN A O 1
ATOM 619 N N . ILE A 1 77 ? 2.909 1.084 -8.061 1.00 97.56 77 ILE A N 1
ATOM 620 C CA . ILE A 1 77 ? 1.841 0.442 -8.841 1.00 97.56 77 ILE A CA 1
ATOM 621 C C . ILE A 1 77 ? 0.612 0.177 -7.965 1.00 97.56 77 ILE A C 1
ATOM 623 O O . ILE A 1 77 ? -0.508 0.459 -8.385 1.00 97.56 77 ILE A O 1
ATOM 627 N N . ALA A 1 78 ? 0.810 -0.335 -6.745 1.00 97.88 78 ALA A N 1
ATOM 628 C CA . ALA A 1 78 ? -0.289 -0.576 -5.815 1.00 97.88 78 ALA A CA 1
ATOM 629 C C . ALA A 1 78 ? -1.031 0.721 -5.461 1.00 97.88 78 ALA A C 1
ATOM 631 O O . ALA A 1 78 ? -2.258 0.738 -5.473 1.00 97.88 78 ALA A O 1
ATOM 632 N N . ARG A 1 79 ? -0.301 1.814 -5.205 1.00 97.94 79 ARG A N 1
ATOM 633 C CA . ARG A 1 79 ? -0.890 3.130 -4.928 1.00 97.94 79 ARG A CA 1
ATOM 634 C C . ARG A 1 79 ? -1.733 3.631 -6.096 1.00 97.94 79 ARG A C 1
ATOM 636 O O . ARG A 1 79 ? -2.860 4.040 -5.871 1.00 97.94 79 ARG A O 1
ATOM 643 N N . LEU A 1 80 ? -1.221 3.546 -7.324 1.00 98.31 80 LEU A N 1
ATOM 644 C CA . LEU A 1 80 ? -1.959 3.975 -8.515 1.00 98.31 80 LEU A CA 1
ATOM 645 C C . LEU A 1 80 ? -3.271 3.195 -8.684 1.00 98.31 80 LEU A C 1
ATOM 647 O O . LEU A 1 80 ? -4.306 3.796 -8.928 1.00 98.31 80 LEU A O 1
ATOM 651 N N . TYR A 1 81 ? -3.267 1.873 -8.495 1.00 98.50 81 TYR A N 1
ATOM 652 C CA . TYR A 1 81 ? -4.518 1.103 -8.536 1.00 98.50 81 TYR A CA 1
ATOM 653 C C . TYR A 1 81 ? -5.493 1.477 -7.409 1.00 98.50 81 TYR A C 1
ATOM 655 O O . TYR A 1 81 ? -6.702 1.458 -7.623 1.00 98.50 81 TYR A O 1
ATOM 663 N N . LEU A 1 82 ? -4.991 1.847 -6.226 1.00 98.06 82 LEU A N 1
ATOM 664 C CA . LEU A 1 82 ? -5.829 2.287 -5.107 1.00 98.06 82 LEU A CA 1
ATOM 665 C C . LEU A 1 82 ? -6.520 3.634 -5.336 1.00 98.06 82 LEU A C 1
ATOM 667 O O . LEU A 1 82 ? -7.551 3.868 -4.715 1.00 98.06 82 LEU A O 1
ATOM 671 N N . GLU A 1 83 ? -5.985 4.506 -6.191 1.00 97.81 83 GLU A N 1
ATOM 672 C CA . GLU A 1 83 ? -6.659 5.762 -6.554 1.00 97.81 83 GLU A CA 1
ATOM 673 C C . GLU A 1 83 ? -7.894 5.535 -7.453 1.00 97.81 83 GLU A C 1
ATOM 675 O O . GLU A 1 83 ? -8.760 6.400 -7.526 1.00 97.81 83 GLU A O 1
ATOM 680 N N . ASP A 1 84 ? -8.013 4.355 -8.076 1.00 97.00 84 ASP A N 1
ATOM 681 C CA . ASP A 1 84 ? -9.190 3.897 -8.838 1.00 97.00 84 ASP A CA 1
ATOM 682 C C . ASP A 1 84 ? -10.007 2.819 -8.078 1.00 97.00 84 ASP A C 1
ATOM 684 O O . ASP A 1 84 ? -10.787 2.081 -8.684 1.00 97.00 84 ASP A O 1
ATOM 688 N N . ASP A 1 85 ? -9.812 2.677 -6.758 1.00 96.62 85 ASP A N 1
ATOM 689 C CA . ASP A 1 85 ? -10.434 1.646 -5.902 1.00 96.62 85 ASP A CA 1
ATOM 690 C C . ASP A 1 85 ? -10.209 0.185 -6.369 1.00 96.62 85 ASP A C 1
ATOM 692 O O . ASP A 1 85 ? -10.895 -0.750 -5.938 1.00 96.62 85 ASP A O 1
ATOM 696 N N . ASP A 1 86 ? -9.202 -0.064 -7.214 1.00 97.62 86 ASP A N 1
ATOM 697 C CA . ASP A 1 86 ? -8.873 -1.393 -7.738 1.00 97.62 86 ASP A CA 1
ATOM 698 C C . ASP A 1 86 ? -7.987 -2.175 -6.757 1.00 97.62 86 ASP A C 1
ATOM 700 O O . ASP A 1 86 ? -6.796 -2.439 -6.966 1.00 97.62 86 ASP A O 1
ATOM 704 N N . ALA A 1 87 ? -8.594 -2.575 -5.642 1.00 97.19 87 ALA A N 1
ATOM 705 C CA . ALA A 1 87 ? -7.914 -3.330 -4.595 1.00 97.19 87 ALA A CA 1
ATOM 706 C C . ALA A 1 87 ? -7.400 -4.701 -5.070 1.00 97.19 87 ALA A C 1
ATOM 708 O O . ALA A 1 87 ? -6.467 -5.242 -4.476 1.00 97.19 87 ALA A O 1
ATOM 709 N N . VAL A 1 88 ? -7.990 -5.278 -6.125 1.00 97.06 88 VAL A N 1
ATOM 710 C CA . VAL A 1 88 ? -7.589 -6.590 -6.658 1.00 97.06 88 VAL A CA 1
ATOM 711 C C . VAL A 1 88 ? -6.223 -6.489 -7.324 1.00 97.06 88 VAL A C 1
ATOM 713 O O . VAL A 1 88 ? -5.313 -7.248 -6.980 1.00 97.06 88 VAL A O 1
ATOM 716 N N . ASN A 1 89 ? -6.056 -5.534 -8.241 1.00 96.94 89 ASN A N 1
ATOM 717 C CA . ASN A 1 89 ? -4.767 -5.327 -8.888 1.00 96.94 89 ASN A CA 1
ATOM 718 C C . ASN A 1 89 ? -3.739 -4.743 -7.912 1.00 96.94 89 ASN A C 1
ATOM 720 O O . ASN A 1 89 ? -2.584 -5.172 -7.928 1.00 96.94 89 ASN A O 1
ATOM 724 N N . ALA A 1 90 ? -4.144 -3.855 -6.999 1.00 97.88 90 ALA A N 1
ATOM 725 C CA . ALA A 1 90 ? -3.249 -3.335 -5.967 1.00 97.88 90 ALA A CA 1
ATOM 726 C C . ALA A 1 90 ? -2.668 -4.446 -5.068 1.00 97.88 90 ALA A C 1
ATOM 728 O O . ALA A 1 90 ? -1.460 -4.473 -4.811 1.00 97.88 90 ALA A O 1
ATOM 729 N N . GLU A 1 91 ? -3.496 -5.405 -4.632 1.00 97.25 91 GLU A N 1
ATOM 730 C CA . GLU A 1 91 ? -3.066 -6.523 -3.782 1.00 97.25 91 GLU A CA 1
ATOM 731 C C . GLU A 1 91 ? -2.019 -7.412 -4.471 1.00 97.25 91 GLU A C 1
ATOM 733 O O . GLU A 1 91 ? -1.068 -7.872 -3.834 1.00 97.25 91 GLU A O 1
ATOM 738 N N . ALA A 1 92 ? -2.132 -7.614 -5.787 1.00 95.88 92 ALA A N 1
ATOM 739 C CA . ALA A 1 92 ? -1.159 -8.403 -6.536 1.00 95.88 92 ALA A CA 1
ATOM 740 C C . ALA A 1 92 ? 0.265 -7.822 -6.435 1.00 95.88 92 ALA A C 1
ATOM 742 O O . ALA A 1 92 ? 1.231 -8.579 -6.325 1.00 95.88 92 ALA A O 1
ATOM 743 N N . PHE A 1 93 ? 0.407 -6.493 -6.433 1.00 95.38 93 PHE A N 1
ATOM 744 C CA . PHE A 1 93 ? 1.709 -5.826 -6.329 1.00 95.38 93 PHE A CA 1
ATOM 745 C C . PHE A 1 93 ? 2.162 -5.630 -4.884 1.00 95.38 93 PHE A C 1
ATOM 747 O O . PHE A 1 93 ? 3.348 -5.807 -4.598 1.00 95.38 93 PHE A O 1
ATOM 754 N N . ILE A 1 94 ? 1.248 -5.358 -3.947 1.00 95.81 94 ILE A N 1
ATOM 755 C CA . ILE A 1 94 ? 1.624 -5.250 -2.532 1.00 95.81 94 ILE A CA 1
ATOM 756 C C . ILE A 1 94 ? 2.147 -6.591 -1.992 1.00 95.81 94 ILE A C 1
ATOM 758 O O . ILE A 1 94 ? 3.116 -6.624 -1.239 1.00 95.81 94 ILE A O 1
ATOM 762 N N . ASN A 1 95 ? 1.599 -7.722 -2.447 1.00 94.62 95 ASN A N 1
ATOM 763 C CA . ASN A 1 95 ? 2.085 -9.039 -2.036 1.00 94.62 95 ASN A CA 1
ATOM 764 C C . ASN A 1 95 ? 3.511 -9.307 -2.540 1.00 94.62 95 ASN A C 1
ATOM 766 O O . ASN A 1 95 ? 4.303 -9.909 -1.817 1.00 94.62 95 ASN A O 1
ATOM 770 N N . LYS A 1 96 ? 3.881 -8.806 -3.727 1.00 92.00 96 LYS A N 1
ATOM 771 C CA . LYS A 1 96 ? 5.268 -8.867 -4.222 1.00 92.00 96 LYS A CA 1
ATOM 772 C C . LYS A 1 96 ? 6.206 -8.025 -3.355 1.00 92.00 96 LYS A C 1
ATOM 774 O O . LYS A 1 96 ? 7.295 -8.476 -3.014 1.00 92.00 96 LYS A O 1
ATOM 779 N N . ALA A 1 97 ? 5.757 -6.836 -2.950 1.00 91.31 97 ALA A N 1
ATOM 780 C CA . ALA A 1 97 ? 6.502 -5.963 -2.047 1.00 91.31 97 ALA A CA 1
ATOM 781 C C . ALA A 1 97 ? 6.720 -6.586 -0.657 1.00 91.31 97 ALA A C 1
ATOM 783 O O . ALA A 1 97 ? 7.759 -6.343 -0.049 1.00 91.31 97 ALA A O 1
ATOM 784 N N . SER A 1 98 ? 5.792 -7.416 -0.165 1.00 91.62 98 SER A N 1
ATOM 785 C CA . SER A 1 98 ? 5.841 -7.970 1.198 1.00 91.62 98 SER A CA 1
ATOM 786 C C . SER A 1 98 ? 7.142 -8.719 1.530 1.00 91.62 98 SER A C 1
ATOM 788 O O . SER A 1 98 ? 7.615 -8.655 2.664 1.00 91.62 98 SER A O 1
ATOM 790 N N . PHE A 1 99 ? 7.773 -9.353 0.535 1.00 85.50 99 PHE A N 1
ATOM 791 C CA . PHE A 1 99 ? 9.044 -10.067 0.693 1.00 85.50 99 PHE A CA 1
ATOM 792 C C . PHE A 1 99 ? 10.261 -9.140 0.862 1.00 85.50 99 PHE A C 1
ATOM 794 O O . PHE A 1 99 ? 11.306 -9.588 1.326 1.00 85.50 99 PHE A O 1
ATOM 801 N N . LEU A 1 100 ? 10.132 -7.854 0.516 1.00 84.88 100 LEU A N 1
ATOM 802 C CA . LEU A 1 100 ? 11.231 -6.880 0.456 1.00 84.88 100 LEU A CA 1
ATOM 803 C C . LEU A 1 100 ? 11.207 -5.870 1.622 1.00 84.88 100 LEU A C 1
ATOM 805 O O . LEU A 1 100 ? 12.232 -5.286 1.966 1.00 84.88 100 LEU A O 1
ATOM 809 N N . VAL A 1 101 ? 10.055 -5.700 2.283 1.00 81.56 101 VAL A N 1
ATOM 810 C CA . VAL A 1 101 ? 9.768 -4.663 3.310 1.00 81.56 101 VAL A CA 1
ATOM 811 C C . VAL A 1 101 ? 10.554 -4.832 4.624 1.00 81.56 101 VAL A C 1
ATOM 813 O O . VAL A 1 101 ? 10.504 -3.993 5.521 1.00 81.56 101 VAL A O 1
ATOM 816 N N . SER A 1 102 ? 11.344 -5.895 4.762 1.00 76.62 102 SER A N 1
ATOM 817 C CA . SER A 1 102 ? 12.152 -6.129 5.969 1.00 76.62 102 SER A CA 1
ATOM 818 C C . SER A 1 102 ? 13.398 -5.233 6.063 1.00 76.62 102 SER A C 1
ATOM 820 O O . SER A 1 102 ? 14.054 -5.202 7.108 1.00 76.62 102 SER A O 1
ATOM 822 N N . ASN A 1 103 ? 13.750 -4.499 4.999 1.00 75.12 103 ASN A N 1
ATOM 823 C CA . ASN A 1 103 ? 14.943 -3.657 4.989 1.00 75.12 103 ASN A CA 1
ATOM 824 C C . ASN A 1 103 ? 14.724 -2.344 5.766 1.00 75.12 103 ASN A C 1
ATOM 826 O O . ASN A 1 103 ? 13.988 -1.455 5.335 1.00 75.12 103 ASN A O 1
ATOM 830 N N . ARG A 1 104 ? 15.416 -2.190 6.905 1.00 67.44 104 ARG A N 1
ATOM 831 C CA . ARG A 1 104 ? 15.324 -0.999 7.772 1.00 67.44 104 ARG A CA 1
ATOM 832 C C . ARG A 1 104 ? 15.872 0.284 7.145 1.00 67.44 104 ARG A C 1
ATOM 834 O O . ARG A 1 104 ? 15.596 1.352 7.667 1.00 67.44 104 ARG A O 1
ATOM 841 N N . GLN A 1 105 ? 16.633 0.204 6.056 1.00 78.94 105 GLN A N 1
ATOM 842 C CA . GLN A 1 105 ? 17.182 1.390 5.387 1.00 78.94 105 GLN A CA 1
ATOM 843 C C . GLN A 1 105 ? 16.124 2.157 4.576 1.00 78.94 105 GLN A C 1
ATOM 845 O O . GLN A 1 105 ? 16.347 3.305 4.211 1.00 78.94 105 GLN A O 1
ATOM 850 N N . GLN A 1 106 ? 14.966 1.545 4.313 1.00 83.94 106 GLN A N 1
ATOM 851 C CA . GLN A 1 106 ? 13.919 2.081 3.440 1.00 83.94 106 GLN A CA 1
ATOM 852 C C . GLN A 1 106 ? 12.664 2.453 4.238 1.00 83.94 106 GLN A C 1
ATOM 854 O O . GLN A 1 106 ? 11.549 2.072 3.893 1.00 83.94 106 GLN A O 1
ATOM 859 N N . GLU A 1 107 ? 12.837 3.173 5.347 1.00 88.00 107 GLU A N 1
ATOM 860 C CA . GLU A 1 107 ? 11.748 3.467 6.286 1.00 88.00 107 GLU A CA 1
ATOM 861 C C . GLU A 1 107 ? 10.546 4.167 5.623 1.00 88.00 107 GLU A C 1
ATOM 863 O O . GLU A 1 107 ? 9.406 3.799 5.908 1.00 88.00 107 GLU A O 1
ATOM 868 N N . VAL A 1 108 ? 10.791 5.105 4.697 1.00 89.12 108 VAL A N 1
ATOM 869 C CA . VAL A 1 108 ? 9.740 5.787 3.919 1.00 89.12 108 VAL A CA 1
ATOM 870 C C . VAL A 1 108 ? 8.942 4.790 3.078 1.00 89.12 108 VAL A C 1
ATOM 872 O O . VAL A 1 108 ? 7.720 4.719 3.189 1.00 89.12 108 VAL A O 1
ATOM 875 N N . LEU A 1 109 ? 9.616 3.963 2.272 1.00 90.94 109 LEU A N 1
ATOM 876 C CA . LEU A 1 109 ? 8.947 2.961 1.434 1.00 90.94 109 LEU A CA 1
ATOM 877 C C . LEU A 1 109 ? 8.192 1.931 2.281 1.00 90.94 109 LEU A C 1
ATOM 879 O O . LEU A 1 109 ? 7.093 1.520 1.915 1.00 90.94 109 LEU A O 1
ATOM 883 N N . ASN A 1 110 ? 8.736 1.557 3.441 1.00 91.94 110 ASN A N 1
ATOM 884 C CA . ASN A 1 110 ? 8.069 0.658 4.378 1.00 91.94 110 ASN A CA 1
ATOM 885 C C . ASN A 1 110 ? 6.793 1.283 4.955 1.00 91.94 110 ASN A C 1
ATOM 887 O O . ASN A 1 110 ? 5.796 0.581 5.131 1.00 91.94 110 ASN A O 1
ATOM 891 N N . LEU A 1 111 ? 6.793 2.589 5.237 1.00 91.81 111 LEU A N 1
ATOM 892 C CA . LEU A 1 111 ? 5.589 3.304 5.655 1.00 91.81 111 LEU A CA 1
ATOM 893 C C . LEU A 1 111 ? 4.554 3.345 4.525 1.00 91.81 111 LEU A C 1
ATOM 895 O O . LEU A 1 111 ? 3.404 2.964 4.736 1.00 91.81 111 LEU A O 1
ATOM 899 N N . GLN A 1 112 ? 4.968 3.719 3.315 1.00 93.88 112 GLN A N 1
ATOM 900 C CA . GLN A 1 112 ? 4.092 3.747 2.142 1.00 93.88 112 GLN A CA 1
ATOM 901 C C . GLN A 1 112 ? 3.474 2.370 1.857 1.00 93.88 112 GLN A C 1
ATOM 903 O O . GLN A 1 112 ? 2.277 2.270 1.583 1.00 93.88 112 GLN A O 1
ATOM 908 N N . TYR A 1 113 ? 4.261 1.300 1.996 1.00 96.06 113 TYR A N 1
ATOM 909 C CA . TYR A 1 113 ? 3.780 -0.076 1.933 1.00 96.06 113 TYR A CA 1
ATOM 910 C C . TYR A 1 113 ? 2.701 -0.354 2.987 1.00 96.06 113 TYR A C 1
ATOM 912 O O . TYR A 1 113 ? 1.638 -0.869 2.643 1.00 96.06 113 TYR A O 1
ATOM 920 N N . LYS A 1 114 ? 2.945 -0.005 4.260 1.00 95.38 114 LYS A N 1
ATOM 921 C CA . LYS A 1 114 ? 1.984 -0.233 5.354 1.00 95.38 114 LYS A CA 1
ATOM 922 C C . LYS A 1 114 ? 0.656 0.474 5.089 1.00 95.38 114 LYS A C 1
ATOM 924 O O . LYS A 1 114 ? -0.392 -0.144 5.257 1.00 95.38 114 LYS A O 1
ATOM 929 N N . VAL A 1 115 ? 0.710 1.729 4.638 1.00 96.19 115 VAL A N 1
ATOM 930 C CA . VAL A 1 115 ? -0.477 2.522 4.286 1.00 96.19 115 VAL A CA 1
ATOM 931 C C . VAL A 1 115 ? -1.243 1.871 3.133 1.00 96.19 115 VAL A C 1
ATOM 933 O O . VAL A 1 115 ? -2.448 1.657 3.248 1.00 96.19 115 VAL A O 1
ATOM 936 N N . CYS A 1 116 ? -0.558 1.486 2.049 1.00 97.75 116 CYS A N 1
ATOM 937 C CA . CYS A 1 116 ? -1.201 0.801 0.922 1.00 97.75 116 CYS A CA 1
ATOM 938 C C . CYS A 1 116 ? -1.841 -0.522 1.359 1.00 97.75 116 CYS A C 1
ATOM 940 O O . CYS A 1 116 ? -2.972 -0.815 0.984 1.00 97.75 116 CYS A O 1
ATOM 942 N N . TYR A 1 117 ? -1.147 -1.309 2.183 1.00 98.12 117 TYR A N 1
ATOM 943 C CA . TYR A 1 117 ? -1.665 -2.584 2.669 1.00 98.12 117 TYR A CA 1
ATOM 944 C C . TYR A 1 117 ? -2.922 -2.405 3.533 1.00 98.12 117 TYR A C 1
ATOM 946 O O . TYR A 1 117 ? -3.890 -3.140 3.348 1.00 98.12 117 TYR A O 1
ATOM 954 N N . ALA A 1 118 ? -2.952 -1.402 4.418 1.00 98.31 118 ALA A N 1
ATOM 955 C CA . ALA A 1 118 ? -4.141 -1.074 5.205 1.00 98.31 118 ALA A CA 1
ATOM 956 C C . ALA A 1 118 ? -5.334 -0.679 4.311 1.00 98.31 118 ALA A C 1
ATOM 958 O O . ALA A 1 118 ? -6.413 -1.252 4.461 1.00 98.31 118 ALA A O 1
ATOM 959 N N . ARG A 1 119 ? -5.115 0.197 3.315 1.00 98.44 119 ARG A N 1
ATOM 960 C CA . ARG A 1 119 ? -6.139 0.601 2.327 1.00 98.44 119 ARG A CA 1
ATOM 961 C C . ARG A 1 119 ? -6.696 -0.584 1.534 1.00 98.44 119 ARG A C 1
ATOM 963 O O . ARG A 1 119 ? -7.902 -0.678 1.330 1.00 98.44 119 ARG A O 1
ATOM 970 N N . ILE A 1 120 ? -5.836 -1.515 1.114 1.00 98.50 120 ILE A N 1
ATOM 971 C CA . ILE A 1 120 ? -6.256 -2.727 0.391 1.00 98.50 120 ILE A CA 1
ATOM 972 C C . ILE A 1 120 ? -7.162 -3.596 1.266 1.00 98.50 120 ILE A C 1
ATOM 974 O O . ILE A 1 120 ? -8.190 -4.078 0.795 1.00 98.50 120 ILE A O 1
ATOM 978 N N . LEU A 1 121 ? -6.794 -3.816 2.533 1.00 98.31 121 LEU A N 1
ATOM 979 C CA . LEU A 1 121 ? -7.610 -4.605 3.459 1.00 98.31 121 LEU A CA 1
ATOM 980 C C . LEU A 1 121 ? -8.989 -3.965 3.668 1.00 98.31 121 LEU A C 1
ATOM 982 O O . LEU A 1 121 ? -9.999 -4.668 3.605 1.00 98.31 121 LEU A O 1
ATOM 986 N N . ASP A 1 122 ? -9.022 -2.647 3.845 1.00 98.12 122 ASP A N 1
ATOM 987 C CA . ASP A 1 122 ? -10.245 -1.864 4.021 1.00 98.12 122 ASP A CA 1
ATOM 988 C C . ASP A 1 122 ? -11.191 -1.998 2.813 1.00 98.12 122 ASP A C 1
ATOM 990 O O . ASP A 1 122 ? -12.314 -2.490 2.947 1.00 98.12 122 ASP A O 1
ATOM 994 N N . LEU A 1 123 ? -10.697 -1.733 1.596 1.00 97.81 123 LEU A N 1
ATOM 995 C CA . LEU A 1 123 ? -11.471 -1.893 0.353 1.00 97.81 123 LEU A CA 1
ATOM 996 C C . LEU A 1 123 ? -11.973 -3.329 0.144 1.00 97.81 123 LEU A C 1
ATOM 998 O O . LEU A 1 123 ? -13.064 -3.559 -0.385 1.00 97.81 123 LEU A O 1
ATOM 1002 N N . LYS A 1 124 ? -11.203 -4.320 0.602 1.00 97.25 124 LYS A N 1
ATOM 1003 C CA . LYS A 1 124 ? -11.584 -5.738 0.566 1.00 97.25 124 LYS A CA 1
ATOM 1004 C C . LYS A 1 124 ? -12.500 -6.161 1.717 1.00 97.25 124 LYS A C 1
ATOM 1006 O O . LYS A 1 124 ? -12.798 -7.352 1.832 1.00 97.25 124 LYS A O 1
ATOM 1011 N N . ARG A 1 125 ? -12.968 -5.216 2.541 1.00 96.62 125 ARG A N 1
ATOM 1012 C CA . ARG A 1 125 ? -13.856 -5.421 3.699 1.00 96.62 125 ARG A CA 1
ATOM 1013 C C . ARG A 1 125 ? -13.261 -6.315 4.787 1.00 96.62 125 ARG A C 1
ATOM 1015 O O . ARG A 1 125 ? -13.983 -6.901 5.593 1.00 96.62 125 ARG A O 1
ATOM 1022 N N . LYS A 1 126 ? -11.934 -6.411 4.827 1.00 97.06 126 LYS A N 1
ATOM 1023 C CA . LYS A 1 126 ? -11.159 -7.053 5.894 1.00 97.06 126 LYS A CA 1
ATOM 1024 C C . LYS A 1 126 ? -10.954 -6.052 7.028 1.00 97.06 126 LYS A C 1
ATOM 1026 O O . LYS A 1 126 ? -9.837 -5.640 7.335 1.00 97.06 126 LYS A O 1
ATOM 1031 N N . PHE A 1 127 ? -12.071 -5.577 7.580 1.00 97.50 127 PHE A N 1
ATOM 1032 C CA . PHE A 1 127 ? -12.091 -4.386 8.425 1.00 97.50 127 PHE A CA 1
ATOM 1033 C C . PHE A 1 127 ? -11.325 -4.570 9.733 1.00 97.50 127 PHE A C 1
ATOM 1035 O O . PHE A 1 127 ? -10.643 -3.649 10.168 1.00 97.50 127 PHE A O 1
ATOM 1042 N N . LEU A 1 128 ? -11.372 -5.759 10.342 1.00 96.19 128 LEU A N 1
ATOM 1043 C CA . LEU A 1 128 ? -10.609 -6.017 11.562 1.00 96.19 128 LEU A CA 1
ATOM 1044 C C . LEU A 1 128 ? -9.101 -5.938 11.295 1.00 96.19 128 LEU A C 1
ATOM 1046 O O . LEU A 1 128 ? -8.378 -5.266 12.029 1.00 96.19 128 LEU A O 1
ATOM 1050 N N . GLU A 1 129 ? -8.618 -6.585 10.229 1.00 97.25 129 GLU A N 1
ATOM 1051 C CA . GLU A 1 129 ? -7.202 -6.508 9.883 1.00 97.25 129 GLU A CA 1
ATOM 1052 C C . GLU A 1 129 ? -6.798 -5.086 9.479 1.00 97.25 129 GLU A C 1
ATOM 1054 O O . GLU A 1 129 ? -5.732 -4.631 9.888 1.00 97.25 129 GLU A O 1
ATOM 1059 N N . ALA A 1 130 ? -7.639 -4.372 8.724 1.00 98.12 130 ALA A N 1
ATOM 1060 C CA . ALA A 1 130 ? -7.401 -2.980 8.348 1.00 98.12 130 ALA A CA 1
ATOM 1061 C C . ALA A 1 130 ? -7.300 -2.066 9.580 1.00 98.12 130 ALA A C 1
ATOM 1063 O O . ALA A 1 130 ? -6.349 -1.292 9.687 1.00 98.12 130 ALA A O 1
ATOM 1064 N N . ALA A 1 131 ? -8.220 -2.211 10.541 1.00 98.00 131 ALA A N 1
ATOM 1065 C CA . ALA A 1 131 ? -8.256 -1.418 11.766 1.00 98.00 131 ALA A CA 1
ATOM 1066 C C . ALA A 1 131 ? -6.952 -1.525 12.562 1.00 98.00 131 ALA A C 1
ATOM 1068 O O . ALA A 1 131 ? -6.379 -0.505 12.941 1.00 98.00 131 ALA A O 1
ATOM 1069 N N . LEU A 1 132 ? -6.448 -2.749 12.754 1.00 97.62 132 LEU A N 1
ATOM 1070 C CA . LEU A 1 132 ? -5.183 -2.983 13.456 1.00 97.62 132 LEU A CA 1
ATOM 1071 C C . LEU A 1 132 ? -4.011 -2.285 12.753 1.00 97.62 132 LEU A C 1
ATOM 1073 O O . LEU A 1 132 ? -3.191 -1.644 13.403 1.00 97.62 132 LEU A O 1
ATO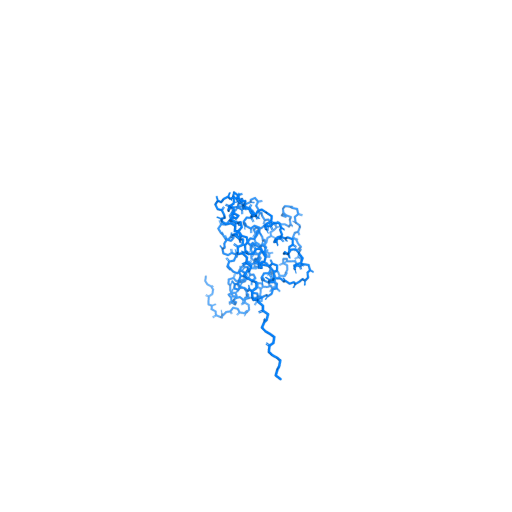M 1077 N N . ARG A 1 133 ? -3.948 -2.347 11.415 1.00 97.88 133 ARG A N 1
ATOM 1078 C CA . ARG A 1 133 ? -2.870 -1.693 10.654 1.00 97.88 133 ARG A CA 1
ATOM 1079 C C . ARG A 1 133 ? -2.956 -0.175 10.706 1.00 97.88 133 ARG A C 1
ATOM 1081 O O . ARG A 1 133 ? -1.926 0.474 10.858 1.00 97.88 133 ARG A O 1
ATOM 1088 N N . TYR A 1 134 ? -4.152 0.388 10.581 1.00 98.38 134 TYR A N 1
ATOM 1089 C CA . TYR A 1 134 ? -4.347 1.829 10.696 1.00 98.38 134 TYR A CA 1
ATOM 1090 C C . TYR A 1 134 ? -4.007 2.344 12.099 1.00 98.38 134 TYR A C 1
ATOM 1092 O O . TYR A 1 134 ? -3.356 3.380 12.221 1.00 98.38 134 TYR A O 1
ATOM 1100 N N . TYR A 1 135 ? -4.353 1.589 13.145 1.00 97.94 135 TYR A N 1
ATOM 1101 C CA . TYR A 1 135 ? -3.987 1.910 14.525 1.00 97.94 135 TYR A CA 1
ATOM 1102 C C . TYR A 1 135 ? -2.466 1.892 14.745 1.00 97.94 135 TYR A C 1
ATOM 1104 O O . TYR A 1 135 ? -1.918 2.808 15.361 1.00 97.94 135 TYR A O 1
ATOM 1112 N N . ASP A 1 136 ? -1.762 0.896 14.197 1.00 96.38 136 ASP A N 1
ATOM 1113 C CA . ASP A 1 136 ? -0.295 0.850 14.244 1.00 96.38 136 ASP A CA 1
ATOM 1114 C C . ASP A 1 136 ? 0.335 2.063 13.538 1.00 96.38 136 ASP A C 1
ATOM 1116 O O . ASP A 1 136 ? 1.344 2.601 13.996 1.00 96.38 136 ASP A O 1
ATOM 1120 N N . ILE A 1 137 ? -0.246 2.499 12.412 1.00 95.75 137 ILE A N 1
ATOM 1121 C CA . ILE A 1 137 ? 0.222 3.671 11.657 1.00 95.75 137 ILE A CA 1
ATOM 1122 C C . ILE A 1 137 ? 0.007 4.955 12.464 1.00 95.75 137 ILE A C 1
ATOM 1124 O O . ILE A 1 137 ? 0.926 5.768 12.543 1.00 95.75 137 ILE A O 1
ATOM 1128 N N . SER A 1 138 ? -1.151 5.127 13.110 1.00 96.19 138 SER A N 1
ATOM 1129 C CA . SER A 1 138 ? -1.445 6.335 13.894 1.00 96.19 138 SER A CA 1
ATOM 1130 C C . SER A 1 138 ? -0.527 6.504 15.114 1.00 96.19 138 SER A C 1
ATOM 1132 O O . SER A 1 138 ? -0.371 7.612 15.618 1.00 96.19 138 SER A O 1
ATOM 1134 N N . HIS A 1 139 ? 0.094 5.417 15.583 1.00 93.50 139 HIS A N 1
ATOM 1135 C CA . HIS A 1 139 ? 1.010 5.396 16.729 1.00 93.50 139 HIS A CA 1
ATOM 1136 C C . HIS A 1 139 ? 2.493 5.487 16.352 1.00 93.50 139 HIS A C 1
ATOM 1138 O O . HIS A 1 139 ? 3.355 5.367 17.223 1.00 93.50 139 HIS A O 1
ATOM 1144 N N . ILE A 1 140 ? 2.839 5.704 15.080 1.00 91.19 140 ILE A N 1
ATOM 1145 C CA . ILE A 1 140 ? 4.234 5.953 14.697 1.00 91.19 140 ILE A CA 1
ATOM 1146 C C . ILE A 1 140 ? 4.712 7.192 15.445 1.00 91.19 140 ILE A C 1
ATOM 1148 O O . ILE A 1 140 ? 4.153 8.251 15.233 1.00 91.19 140 ILE A O 1
ATOM 1152 N N . GLU A 1 141 ? 5.730 7.094 16.303 1.00 85.56 141 GLU A N 1
ATOM 1153 C CA . GLU A 1 141 ? 6.248 8.233 17.087 1.00 85.56 141 GLU A CA 1
ATOM 1154 C C . GLU A 1 141 ? 7.229 9.100 16.285 1.00 85.56 141 GLU A C 1
ATOM 1156 O O . GLU A 1 141 ? 7.333 10.314 16.470 1.00 85.56 141 GLU A O 1
ATOM 1161 N N . LYS A 1 142 ? 7.959 8.475 15.358 1.00 85.00 142 LYS A N 1
ATOM 1162 C CA . LYS A 1 142 ? 8.990 9.126 14.552 1.00 85.00 142 LYS A CA 1
ATOM 1163 C C . LYS A 1 142 ? 8.342 10.009 13.481 1.00 85.00 142 LYS A C 1
ATOM 1165 O O . LYS A 1 142 ? 7.968 9.517 12.425 1.00 85.00 142 LYS A O 1
ATOM 1170 N N . ARG A 1 143 ? 8.227 11.312 13.758 1.00 84.75 143 ARG A N 1
ATOM 1171 C CA . ARG A 1 143 ? 7.627 12.309 12.847 1.00 84.75 143 ARG A CA 1
ATOM 1172 C C . ARG A 1 143 ? 8.489 12.635 11.625 1.00 84.75 143 ARG A C 1
ATOM 1174 O O . ARG A 1 143 ? 7.947 13.060 10.623 1.00 84.75 143 ARG A O 1
ATOM 1181 N N . GLN A 1 144 ? 9.801 12.415 11.682 1.00 86.81 144 GLN A N 1
ATOM 1182 C CA . GLN A 1 144 ? 10.707 12.615 10.546 1.00 86.81 144 GLN A CA 1
ATOM 1183 C C . GLN A 1 144 ? 11.292 11.272 10.111 1.00 86.81 144 GLN A C 1
ATOM 1185 O O . GLN A 1 144 ? 12.028 10.649 10.880 1.00 86.81 144 GLN A O 1
ATOM 1190 N N . ILE A 1 145 ? 11.000 10.832 8.889 1.00 82.69 145 ILE A N 1
ATOM 1191 C CA . ILE A 1 145 ? 11.506 9.583 8.315 1.00 82.69 145 ILE A CA 1
ATOM 1192 C C . ILE A 1 145 ? 12.279 9.907 7.035 1.00 82.69 145 ILE A C 1
ATOM 1194 O O . ILE A 1 145 ? 11.696 10.256 6.014 1.00 82.69 145 ILE A O 1
ATOM 1198 N N . GLY A 1 146 ? 13.609 9.789 7.081 1.00 81.50 146 GLY A N 1
ATOM 1199 C CA . GLY A 1 146 ? 14.461 10.290 5.998 1.00 81.50 146 GLY A CA 1
ATOM 1200 C C . GLY A 1 146 ? 14.245 11.792 5.798 1.00 81.50 146 GLY A C 1
ATOM 1201 O O . GLY A 1 146 ? 14.282 12.548 6.771 1.00 81.50 146 GLY A O 1
ATOM 1202 N N . ASP A 1 147 ? 13.962 12.200 4.563 1.00 81.62 147 ASP A N 1
ATOM 1203 C CA . ASP A 1 147 ? 13.649 13.590 4.203 1.00 81.62 147 ASP A CA 1
ATOM 1204 C C . ASP A 1 147 ? 12.143 13.917 4.301 1.00 81.62 147 ASP A C 1
ATOM 1206 O O . ASP A 1 147 ? 11.755 15.075 4.157 1.00 81.62 147 ASP A O 1
ATOM 1210 N N . GLU A 1 148 ? 11.284 12.932 4.591 1.00 83.12 148 GLU A N 1
ATOM 1211 C CA . GLU A 1 148 ? 9.835 13.126 4.703 1.00 83.12 148 GLU A CA 1
ATOM 1212 C C . GLU A 1 148 ? 9.409 13.434 6.148 1.00 83.12 148 GLU A C 1
ATOM 1214 O O . GLU A 1 148 ? 9.735 12.704 7.092 1.00 83.12 148 GLU A O 1
ATOM 1219 N N . LEU A 1 149 ? 8.640 14.514 6.312 1.00 88.38 149 LEU A N 1
ATOM 1220 C CA . LEU A 1 149 ? 7.938 14.843 7.550 1.00 88.38 149 LEU A CA 1
ATOM 1221 C C . LEU A 1 149 ? 6.540 14.216 7.501 1.00 88.38 149 LEU A C 1
ATOM 1223 O O . LEU A 1 149 ? 5.774 14.470 6.573 1.00 88.38 149 LEU A O 1
ATOM 1227 N N . ILE A 1 150 ? 6.206 13.409 8.501 1.00 88.06 150 ILE A N 1
ATOM 1228 C CA . ILE A 1 150 ? 4.866 12.856 8.675 1.00 88.06 150 ILE A CA 1
ATOM 1229 C C . ILE A 1 150 ? 3.964 13.951 9.228 1.00 88.06 150 ILE A C 1
ATOM 1231 O O . ILE A 1 150 ? 4.181 14.433 10.343 1.00 88.06 150 ILE A O 1
ATOM 1235 N N . ASP A 1 151 ? 2.944 14.294 8.451 1.00 89.00 151 ASP A N 1
ATOM 1236 C CA . ASP A 1 151 ? 1.894 15.217 8.860 1.00 89.00 151 ASP A CA 1
ATOM 1237 C C . ASP A 1 151 ? 1.072 14.636 10.020 1.00 89.00 151 ASP A C 1
ATOM 1239 O O . ASP A 1 151 ? 0.691 13.462 10.015 1.00 89.00 151 ASP A O 1
ATOM 1243 N N . GLU A 1 152 ? 0.793 15.467 11.020 1.00 89.31 152 GLU A N 1
ATOM 1244 C CA . GLU A 1 152 ? -0.056 15.097 12.149 1.00 89.31 152 GLU A CA 1
ATOM 1245 C C . GLU A 1 152 ? -1.487 14.807 11.681 1.00 89.31 152 GLU A C 1
ATOM 1247 O O . GLU A 1 152 ? -2.082 13.826 12.129 1.00 89.31 152 GLU A O 1
ATOM 1252 N N . GLU A 1 153 ? -1.983 15.547 10.682 1.00 92.38 153 GLU A N 1
ATOM 1253 C CA . GLU A 1 153 ? -3.301 15.302 10.087 1.00 92.38 153 GLU A CA 1
ATOM 1254 C C . GLU A 1 153 ? -3.389 13.891 9.476 1.00 92.38 153 GLU A C 1
ATOM 1256 O O . GLU A 1 153 ? -4.395 13.197 9.627 1.00 92.38 153 GLU A O 1
ATOM 1261 N N . ALA A 1 154 ? -2.312 13.403 8.852 1.00 91.75 154 ALA A N 1
ATOM 1262 C CA . ALA A 1 154 ? -2.279 12.055 8.284 1.00 91.75 154 ALA A CA 1
ATOM 1263 C C . ALA A 1 154 ? -2.366 10.958 9.365 1.00 91.75 154 ALA A C 1
ATOM 1265 O O . ALA A 1 154 ? -2.962 9.901 9.139 1.00 91.75 154 ALA A O 1
ATOM 1266 N N . LEU A 1 155 ? -1.799 11.197 10.553 1.00 93.69 155 LEU A N 1
ATOM 1267 C CA . LEU A 1 155 ? -1.892 10.268 11.684 1.00 93.69 155 LEU A CA 1
ATOM 1268 C C . LEU A 1 155 ? -3.296 10.266 12.299 1.00 93.69 155 LEU A C 1
ATOM 1270 O O . LEU A 1 155 ? -3.811 9.198 12.641 1.00 93.69 155 LEU A O 1
ATOM 1274 N N . GLU A 1 156 ? -3.938 11.432 12.387 1.00 95.31 156 GLU A N 1
ATOM 1275 C CA . GLU A 1 156 ? -5.338 11.550 12.809 1.00 95.31 156 GLU A CA 1
ATOM 1276 C C . GLU A 1 156 ? -6.287 10.851 11.827 1.00 95.31 156 GLU A C 1
ATOM 1278 O O . GLU A 1 156 ? -7.187 10.117 12.245 1.00 95.31 156 GLU A O 1
ATOM 1283 N N . GLN A 1 157 ? -6.053 11.000 10.520 1.00 96.62 157 GLN A N 1
ATOM 1284 C CA . GLN A 1 157 ? -6.803 10.292 9.481 1.00 96.62 157 GLN A CA 1
ATOM 1285 C C . GLN A 1 157 ? -6.645 8.772 9.608 1.00 96.62 157 GLN A C 1
ATOM 1287 O O . GLN A 1 157 ? -7.640 8.048 9.530 1.00 96.62 157 GLN A O 1
ATOM 1292 N N . ALA A 1 158 ? -5.430 8.277 9.871 1.00 97.44 158 ALA A N 1
ATOM 1293 C CA . ALA A 1 158 ? -5.205 6.856 10.132 1.00 97.44 158 ALA A CA 1
ATOM 1294 C C . ALA A 1 158 ? -5.980 6.381 11.373 1.00 97.44 158 ALA A C 1
ATOM 1296 O O . ALA A 1 158 ? -6.645 5.348 11.326 1.00 97.44 158 ALA A O 1
ATOM 1297 N N . LEU A 1 159 ? -5.977 7.152 12.465 1.00 97.75 159 LEU A N 1
ATOM 1298 C CA . LEU A 1 159 ? -6.741 6.802 13.665 1.00 97.75 159 LEU A CA 1
ATOM 1299 C C . LEU A 1 159 ? -8.255 6.776 13.394 1.00 97.75 159 LEU A C 1
ATOM 1301 O O . LEU A 1 159 ? -8.948 5.847 13.811 1.00 97.75 159 LEU A O 1
ATOM 1305 N N . SER A 1 160 ? -8.768 7.758 12.652 1.00 98.25 160 SER A N 1
ATOM 1306 C CA . SER A 1 160 ? -10.173 7.820 12.238 1.00 98.25 160 SER A CA 1
ATOM 1307 C C . SER A 1 160 ? -10.572 6.616 11.374 1.00 98.25 160 SER A C 1
ATOM 1309 O O . SER A 1 160 ? -11.613 5.988 11.605 1.00 98.25 160 SER A O 1
ATOM 1311 N N . ALA A 1 161 ? -9.712 6.222 10.429 1.00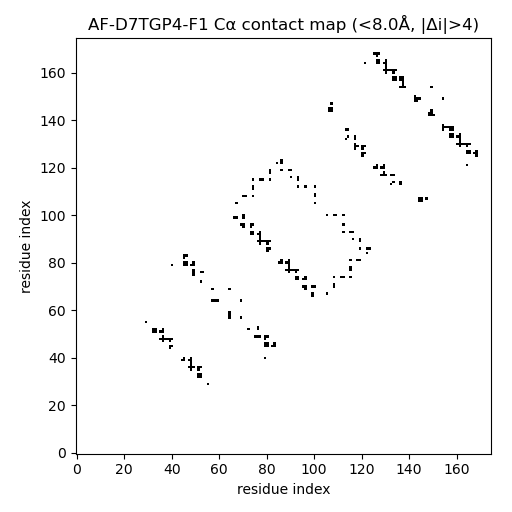 98.12 161 ALA A N 1
ATOM 1312 C CA . ALA A 1 161 ? -9.904 5.025 9.614 1.00 98.12 161 ALA A CA 1
ATOM 1313 C C . ALA A 1 161 ? -9.907 3.747 10.470 1.00 98.12 161 ALA A C 1
ATOM 1315 O O . ALA A 1 161 ? -10.760 2.880 10.271 1.00 98.12 161 ALA A O 1
ATOM 1316 N N . ALA A 1 162 ? -9.024 3.652 11.473 1.00 98.25 162 ALA A N 1
ATOM 1317 C CA . ALA A 1 162 ? -8.992 2.525 12.405 1.00 98.25 162 ALA A CA 1
ATOM 1318 C C . ALA A 1 162 ? -10.310 2.383 13.181 1.00 98.25 162 ALA A C 1
ATOM 1320 O O . ALA A 1 162 ? -10.878 1.288 13.257 1.00 98.25 162 ALA A O 1
ATOM 1321 N N . VAL A 1 163 ? -10.832 3.491 13.717 1.00 97.94 163 VAL A N 1
ATOM 1322 C CA . VAL A 1 163 ? -12.121 3.521 14.427 1.00 97.94 163 VAL A CA 1
ATOM 1323 C C . VAL A 1 163 ? -13.262 3.126 13.491 1.00 97.94 163 VAL A C 1
ATOM 1325 O O . VAL A 1 163 ? -14.078 2.273 13.841 1.00 97.94 163 VAL A O 1
ATOM 1328 N N . THR A 1 164 ? -13.289 3.686 12.282 1.00 98.06 164 THR A N 1
ATOM 1329 C CA . THR A 1 164 ? -14.320 3.391 11.276 1.00 98.06 164 THR A CA 1
ATOM 1330 C C . THR A 1 164 ? -14.328 1.908 10.907 1.00 98.06 164 THR A C 1
ATOM 1332 O O . THR A 1 164 ? -15.370 1.257 10.981 1.00 98.06 164 THR A O 1
ATOM 1335 N N . CYS A 1 165 ? -13.162 1.336 10.598 1.00 97.81 165 CYS A N 1
ATOM 1336 C CA . CYS A 1 165 ? -13.017 -0.090 10.320 1.00 97.81 165 CYS A CA 1
ATOM 1337 C C . CYS A 1 165 ? -13.452 -0.957 11.513 1.00 97.81 165 CYS A C 1
ATOM 1339 O O . CYS A 1 165 ? -14.140 -1.958 11.334 1.00 97.81 165 CYS A O 1
ATOM 1341 N N . THR A 1 166 ? -13.119 -0.560 12.744 1.00 96.88 166 THR A N 1
ATOM 1342 C CA . THR A 1 166 ? -13.531 -1.293 13.954 1.00 96.88 166 THR A CA 1
ATOM 1343 C C . THR A 1 166 ? -15.054 -1.342 14.099 1.00 96.88 166 THR A C 1
ATOM 1345 O O . THR A 1 166 ? -15.599 -2.383 14.456 1.00 96.88 166 THR A O 1
ATOM 1348 N N . ILE A 1 167 ? -15.755 -0.246 13.785 1.00 95.94 167 ILE A N 1
ATOM 1349 C CA . ILE A 1 167 ? -17.227 -0.187 13.807 1.00 95.94 167 ILE A CA 1
ATOM 1350 C C . ILE A 1 167 ? -17.840 -1.074 12.710 1.00 95.94 167 ILE A C 1
ATOM 1352 O O . ILE A 1 167 ? -18.882 -1.689 12.931 1.00 95.94 167 ILE A O 1
ATOM 1356 N N . LEU A 1 168 ? -17.208 -1.140 11.533 1.00 95.81 168 LEU A N 1
ATOM 1357 C CA . LEU A 1 168 ? -17.670 -1.942 10.394 1.00 95.81 168 LEU A CA 1
ATOM 1358 C C . LEU A 1 168 ? -17.355 -3.442 10.523 1.00 95.81 168 LEU A C 1
ATOM 1360 O O . LEU A 1 168 ? -17.954 -4.256 9.815 1.00 95.81 168 LEU A O 1
ATOM 1364 N N . ALA A 1 169 ? -16.411 -3.821 11.386 1.00 93.94 169 ALA A N 1
ATOM 1365 C CA . ALA A 1 169 ? -16.037 -5.212 11.600 1.00 93.94 169 ALA A CA 1
ATOM 1366 C C . ALA A 1 169 ? -17.210 -6.038 12.158 1.00 93.94 169 ALA A C 1
ATOM 1368 O O . ALA A 1 169 ? -18.038 -5.561 12.936 1.00 93.94 169 ALA A O 1
ATOM 1369 N N . ALA A 1 170 ? -17.286 -7.310 11.752 1.00 86.44 170 ALA A N 1
ATOM 1370 C CA . ALA A 1 170 ? -18.324 -8.214 12.232 1.00 86.44 170 ALA A CA 1
ATOM 1371 C C . ALA A 1 170 ? -18.239 -8.382 13.756 1.00 86.44 170 ALA A C 1
ATOM 1373 O O . ALA A 1 170 ? -17.155 -8.555 14.308 1.00 86.44 170 ALA A O 1
ATOM 1374 N N . ALA A 1 171 ? -19.392 -8.390 14.428 1.00 79.31 171 ALA A N 1
ATOM 1375 C CA . ALA A 1 171 ? -19.448 -8.613 15.865 1.00 79.31 171 ALA A CA 1
ATOM 1376 C C . ALA A 1 171 ? -18.880 -10.000 16.220 1.00 79.31 171 ALA A C 1
ATOM 1378 O O . ALA A 1 171 ? -19.404 -11.029 15.792 1.00 79.31 171 ALA A O 1
ATOM 1379 N N . GLY A 1 172 ? -17.819 -10.023 17.022 1.00 73.94 172 GLY A N 1
ATOM 1380 C CA . GLY A 1 172 ? -17.168 -11.235 17.508 1.00 73.94 172 GLY A CA 1
ATOM 1381 C C . GLY A 1 172 ? -16.300 -10.931 18.726 1.00 73.94 172 GLY A C 1
ATOM 1382 O O . GLY A 1 172 ? -15.941 -9.782 18.967 1.00 73.94 172 GLY A O 1
ATOM 1383 N N . SER A 1 173 ? -15.999 -11.948 19.535 1.00 59.59 173 SER A N 1
ATOM 1384 C CA . SER A 1 173 ? -15.069 -11.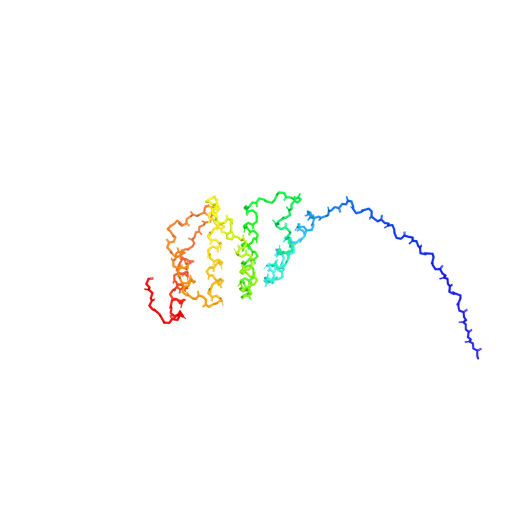805 20.658 1.00 59.59 173 SER A CA 1
ATOM 1385 C C . SER A 1 173 ? -13.639 -11.690 20.132 1.00 59.59 173 SER A C 1
ATOM 1387 O O . SER A 1 173 ? -13.146 -12.619 19.490 1.00 59.59 173 SER A O 1
ATOM 1389 N N . TYR A 1 174 ? -12.984 -10.574 20.428 1.00 63.06 174 TYR A N 1
ATOM 1390 C CA . TYR A 1 174 ? -11.576 -10.345 20.123 1.00 63.06 174 TYR A CA 1
ATOM 1391 C C . TYR A 1 174 ? -10.754 -10.806 21.336 1.00 63.06 174 TYR A C 1
ATOM 1393 O O . TYR A 1 174 ? -10.807 -10.162 22.383 1.00 63.06 174 TYR A O 1
ATOM 1401 N N . ASN A 1 175 ? -10.086 -11.956 21.215 1.00 42.09 175 ASN A N 1
ATOM 1402 C CA . ASN A 1 175 ? -9.165 -12.507 22.219 1.00 42.09 175 ASN A CA 1
ATOM 1403 C C . ASN A 1 175 ? -7.718 -12.310 21.778 1.00 42.09 175 ASN A C 1
ATOM 1405 O O . ASN A 1 175 ? -7.466 -12.465 20.560 1.00 42.09 175 ASN A O 1
#